Protein AF-A0A815IU09-F1 (afdb_monomer_lite)

Sequence (296 aa):
MTKQNHEISIDYPYTKSNFSIKLIFDILTPRPHFIIIHHEKYRKLNATENEIQQIIELISEFLLSKPQYDNNAILSFHCGKWYQQNHKHFHAHLCVPKKPYCQEAKIMITSKTTNNHWLSSIDYLNQLHKDFILSKIKYNHYQNKCISMAYLCFNDPISYYVPLYEFNTSKFTLVFLASSPRIGIIAKKTNIDLKILYYFMNNFYLLVRKKLSLINSLYENFGVHLCLYVRGRKKNQTHLCERYDRILINDSNQIKLVRIVGYIQMDEQLYLRWLPTIFHQIWLNEFQKSQHLVQT

pLDDT: mean 76.73, std 15.09, range [26.64, 95.62]

Foldseek 3Di:
DDPDPQWDWDFDPQDFDQWTWIQIDDPPDLFGKIKIDGNDPDDDLDDDLVRVLRVLLSVLVVQVVPVQFFQFWKKKWKGFDDPDDDPRDTMIIITGADPVSLVVVLVVLVVVVPDPPSVVVNVVSVVCVVCVVVSVVVVVVVLVVLLVLLVVLLPDPDALADDQVVLDDPFWGWFAFLADLWIFIDGPDQDDAPSVLVVSVVVVVVVVLVSVCVPDVVSVRWMKMWMFRWGHDDNSDIHFDWDWTWTQDDPPRDIDTDTTGTIIGTDSSNSSSHPPSSSSVSSSVNNVPDDPSVSD

Structure (mmCIF, N/CA/C/O backbone):
data_AF-A0A815IU09-F1
#
_entry.id   AF-A0A815IU09-F1
#
loop_
_atom_site.group_PDB
_atom_site.id
_atom_site.type_symbol
_atom_site.label_atom_id
_atom_site.label_alt_id
_atom_site.label_comp_id
_atom_site.label_asym_id
_atom_site.label_entity_id
_atom_site.label_seq_id
_atom_site.pdbx_PDB_ins_code
_atom_site.Cartn_x
_atom_site.Cartn_y
_atom_site.Cartn_z
_atom_site.occupancy
_atom_site.B_iso_or_equiv
_atom_site.auth_seq_id
_atom_site.auth_comp_id
_atom_site.auth_asym_id
_atom_site.auth_atom_id
_atom_site.pdbx_PDB_model_num
ATOM 1 N N . MET A 1 1 ? 17.377 28.250 12.972 1.00 31.42 1 MET A N 1
ATOM 2 C CA . MET A 1 1 ? 15.905 28.105 12.981 1.00 31.42 1 MET A CA 1
ATOM 3 C C . MET A 1 1 ? 15.557 26.724 13.506 1.00 31.42 1 MET A C 1
ATOM 5 O O . MET A 1 1 ? 15.825 25.729 12.846 1.00 31.42 1 MET A O 1
ATOM 9 N N . THR A 1 2 ? 15.073 26.661 14.740 1.00 26.64 2 THR A N 1
ATOM 10 C CA . THR A 1 2 ? 14.641 25.437 15.419 1.00 26.64 2 THR A CA 1
ATOM 11 C C . THR A 1 2 ? 13.377 24.899 14.746 1.00 26.64 2 THR A C 1
ATOM 13 O O . THR A 1 2 ? 12.429 25.648 14.524 1.00 26.64 2 THR A O 1
ATOM 16 N N . LYS A 1 3 ? 13.363 23.609 14.381 1.00 31.84 3 LYS A N 1
ATOM 17 C CA . LYS A 1 3 ? 12.157 22.914 13.908 1.00 31.84 3 LYS A CA 1
ATOM 18 C C . LYS A 1 3 ? 11.115 22.974 15.028 1.00 31.84 3 LYS A C 1
ATOM 20 O O . LYS A 1 3 ? 11.207 22.213 15.985 1.00 31.84 3 LYS A O 1
ATOM 25 N N . GLN A 1 4 ? 10.166 23.902 14.948 1.00 37.22 4 GLN A N 1
ATOM 26 C CA . GLN A 1 4 ? 8.964 23.830 15.769 1.00 37.22 4 GLN A CA 1
ATOM 27 C C . GLN A 1 4 ? 8.236 22.542 15.379 1.00 37.22 4 GLN A C 1
ATOM 29 O O . GLN A 1 4 ? 7.952 22.321 14.204 1.00 37.22 4 GLN A O 1
ATOM 34 N N . ASN A 1 5 ? 7.988 21.669 16.352 1.00 38.72 5 ASN A N 1
ATOM 35 C CA . ASN A 1 5 ? 7.223 20.447 16.148 1.00 38.72 5 ASN A CA 1
ATOM 36 C C . ASN A 1 5 ? 5.800 20.834 15.721 1.00 38.72 5 ASN A C 1
ATOM 38 O O . ASN A 1 5 ? 5.001 21.283 16.535 1.00 38.72 5 ASN A O 1
ATOM 42 N N . HIS A 1 6 ? 5.505 20.711 14.430 1.00 51.28 6 HIS A N 1
ATOM 43 C CA . HIS A 1 6 ? 4.189 20.969 13.833 1.00 51.28 6 HIS A CA 1
ATOM 44 C C . HIS A 1 6 ? 3.256 19.749 13.912 1.00 51.28 6 HIS A C 1
ATOM 46 O O . HIS A 1 6 ? 2.245 19.691 13.219 1.00 51.28 6 HIS A O 1
ATOM 52 N N . GLU A 1 7 ? 3.613 18.764 14.735 1.00 53.75 7 GLU A N 1
ATOM 53 C CA . GLU A 1 7 ? 2.863 17.530 14.919 1.00 53.75 7 GLU A CA 1
ATOM 54 C C . GLU A 1 7 ? 2.004 17.641 16.183 1.00 53.75 7 GLU A C 1
ATOM 56 O O . GLU A 1 7 ? 2.524 17.699 17.300 1.00 53.75 7 GLU A O 1
ATOM 61 N N . ILE A 1 8 ? 0.681 17.675 16.013 1.00 60.28 8 ILE A N 1
ATOM 62 C CA . ILE A 1 8 ? -0.259 17.557 17.131 1.00 60.28 8 ILE A CA 1
ATOM 63 C C . ILE A 1 8 ? -0.671 16.090 17.227 1.00 60.28 8 ILE A C 1
ATOM 65 O O . ILE A 1 8 ? -1.358 15.572 16.347 1.00 60.28 8 ILE A O 1
ATOM 69 N N . SER A 1 9 ? -0.271 15.426 18.312 1.00 65.50 9 SER A N 1
ATOM 70 C CA . SER A 1 9 ? -0.707 14.066 18.632 1.00 65.50 9 SER A CA 1
ATOM 71 C C . SER A 1 9 ? -1.783 14.108 19.713 1.00 65.50 9 SER A C 1
ATOM 73 O O . SER A 1 9 ? -1.565 14.638 20.804 1.00 65.50 9 SER A O 1
ATOM 75 N N . ILE A 1 10 ? -2.960 13.567 19.413 1.00 67.19 10 ILE A N 1
ATOM 76 C CA . ILE A 1 10 ? -4.067 13.444 20.358 1.00 67.19 10 ILE A CA 1
ATOM 77 C C . ILE A 1 10 ? -4.368 11.960 20.550 1.00 67.19 10 ILE A C 1
ATOM 79 O O . ILE A 1 10 ? -4.722 11.265 19.596 1.00 67.19 10 ILE A O 1
ATOM 83 N N . ASP A 1 11 ? -4.261 11.487 21.793 1.00 71.81 11 ASP A N 1
ATOM 84 C CA . ASP A 1 11 ? -4.733 10.151 22.154 1.00 71.81 11 ASP A CA 1
ATOM 85 C C . ASP A 1 11 ? -6.231 10.050 21.856 1.00 71.81 11 ASP A C 1
ATOM 87 O O . ASP A 1 11 ? -7.031 10.893 22.279 1.00 71.81 11 ASP A O 1
ATOM 91 N N . TYR A 1 12 ? -6.590 9.037 21.077 1.00 69.56 12 TYR A N 1
ATOM 92 C CA . TYR A 1 12 ? -7.955 8.766 20.666 1.00 69.56 12 TYR A CA 1
ATOM 93 C C . TYR A 1 12 ? -8.523 7.672 21.593 1.00 69.56 12 TYR A C 1
ATOM 95 O O . TYR A 1 12 ? -7.773 6.772 21.979 1.00 69.56 12 TYR A O 1
ATOM 103 N N . PRO A 1 13 ? -9.812 7.703 21.987 1.00 72.06 13 PRO A N 1
ATOM 104 C CA . PRO A 1 13 ? -10.368 6.809 23.016 1.00 72.06 13 PRO A CA 1
ATOM 105 C C . PRO A 1 13 ? -10.618 5.371 22.514 1.00 72.06 13 PRO A C 1
ATOM 107 O O . PRO A 1 13 ? -11.599 4.734 22.884 1.00 72.06 13 PRO A O 1
ATOM 110 N N . TYR A 1 14 ? -9.744 4.865 21.644 1.00 66.94 14 TYR A N 1
ATOM 111 C CA . TYR A 1 14 ? -9.743 3.500 21.138 1.00 66.94 14 TYR A CA 1
ATOM 112 C C . TYR A 1 14 ? -8.412 2.852 21.493 1.00 66.94 14 TYR A C 1
ATOM 114 O O . TYR A 1 14 ? -7.359 3.192 20.943 1.00 66.94 14 TYR A O 1
ATOM 122 N N . THR A 1 15 ? -8.478 1.907 22.423 1.00 72.69 15 THR A N 1
ATOM 123 C CA . THR A 1 15 ? -7.341 1.115 22.875 1.00 72.69 15 THR A CA 1
ATOM 124 C C . THR A 1 15 ? -7.707 -0.361 22.839 1.00 72.69 15 THR A C 1
ATOM 126 O O . THR A 1 15 ? -8.858 -0.749 23.043 1.00 72.69 15 THR A O 1
ATOM 129 N N . LYS A 1 16 ? -6.722 -1.207 22.555 1.00 72.81 16 LYS A N 1
ATOM 130 C CA . LYS A 1 16 ? -6.874 -2.658 22.574 1.00 72.81 16 LYS A CA 1
ATOM 131 C C . LYS A 1 16 ? -5.594 -3.263 23.106 1.00 72.81 16 LYS A C 1
ATOM 133 O O . LYS A 1 16 ? -4.596 -3.230 22.397 1.00 72.81 16 LYS A O 1
ATOM 138 N N . SER A 1 17 ? -5.629 -3.795 24.328 1.00 79.06 17 SER A N 1
ATOM 139 C CA . SER A 1 17 ? -4.492 -4.429 25.013 1.00 79.06 17 SER A CA 1
ATOM 140 C C . SER A 1 17 ? -3.189 -3.622 24.882 1.00 79.06 17 SER A C 1
ATOM 142 O O . SER A 1 17 ? -2.937 -2.722 25.683 1.00 79.06 17 SER A O 1
ATOM 144 N N . ASN A 1 18 ? -2.402 -3.899 23.840 1.00 75.38 18 ASN A N 1
ATOM 145 C CA . ASN A 1 18 ? -1.094 -3.309 23.594 1.00 75.38 18 ASN A CA 1
ATOM 146 C C . ASN A 1 18 ? -1.098 -2.138 22.604 1.00 75.38 18 ASN A C 1
ATOM 148 O O . ASN A 1 18 ? -0.033 -1.596 22.336 1.00 75.38 18 ASN A O 1
ATOM 152 N N . PHE A 1 19 ? -2.236 -1.755 22.030 1.00 79.25 19 PHE A N 1
ATOM 153 C CA . PHE A 1 19 ? -2.307 -0.725 20.997 1.00 79.25 19 PHE A CA 1
ATOM 154 C C . PHE A 1 19 ? -3.261 0.407 21.354 1.00 79.25 19 PHE A C 1
ATOM 156 O O . PHE A 1 19 ? -4.331 0.191 21.925 1.00 79.25 19 PHE A O 1
ATOM 163 N N . SER A 1 20 ? -2.892 1.609 20.921 1.00 80.38 20 SER A N 1
ATOM 164 C CA . SER A 1 20 ? -3.739 2.800 20.948 1.00 80.38 20 SER A CA 1
ATOM 165 C C . SER A 1 20 ? -3.803 3.436 19.566 1.00 80.38 20 SER A C 1
ATOM 167 O O . SER A 1 20 ? -2.828 3.418 18.807 1.00 80.38 20 SER A O 1
ATOM 169 N N . ILE A 1 21 ? -4.963 4.009 19.245 1.00 79.88 21 ILE A N 1
ATOM 170 C CA . ILE A 1 21 ? -5.100 4.917 18.110 1.00 79.88 21 ILE A CA 1
ATOM 171 C C . ILE A 1 21 ? -4.716 6.316 18.584 1.00 79.88 21 ILE A C 1
ATOM 173 O O . ILE A 1 21 ? -5.251 6.827 19.568 1.00 79.88 21 ILE A O 1
ATOM 177 N N . LYS A 1 22 ? -3.812 6.957 17.853 1.00 80.75 22 LYS A N 1
ATOM 178 C CA . LYS A 1 22 ? -3.510 8.374 18.000 1.00 80.75 22 LYS A CA 1
ATOM 179 C C . LYS A 1 22 ? -3.918 9.106 16.742 1.00 80.75 22 LYS A C 1
ATOM 181 O O . LYS A 1 22 ? -3.595 8.697 15.626 1.00 80.75 22 LYS A O 1
ATOM 186 N N . LEU A 1 23 ? -4.615 10.212 16.930 1.00 71.38 23 LEU A N 1
ATOM 187 C CA . LEU A 1 23 ? -4.789 11.193 15.879 1.00 71.38 23 LEU A CA 1
ATOM 188 C C . LEU A 1 23 ? -3.467 11.950 15.757 1.00 71.38 23 LEU A C 1
ATOM 190 O O . LEU A 1 23 ? -3.071 12.623 16.708 1.00 71.38 23 LEU A O 1
ATOM 194 N N . ILE A 1 24 ? -2.785 11.816 14.620 1.00 67.19 24 ILE A N 1
ATOM 195 C CA . ILE A 1 24 ? -1.577 12.591 14.340 1.00 67.19 24 ILE A CA 1
ATOM 196 C C . ILE A 1 24 ? -1.889 13.589 13.247 1.00 67.19 24 ILE A C 1
ATOM 198 O O . ILE A 1 24 ? -2.127 13.253 12.089 1.00 67.19 24 ILE A O 1
ATOM 202 N N . PHE A 1 25 ? -1.882 14.850 13.636 1.00 59.75 25 PHE A N 1
ATOM 203 C CA . PHE A 1 25 ? -2.000 15.949 12.713 1.00 59.75 25 PHE A CA 1
ATOM 204 C C . PHE A 1 25 ? -0.600 16.451 12.377 1.00 59.75 25 PHE A C 1
ATOM 206 O O . PHE A 1 25 ? -0.019 17.233 13.127 1.00 59.75 25 PHE A O 1
ATOM 213 N N . ASP A 1 26 ? -0.062 15.973 11.256 1.00 51.09 26 ASP A N 1
ATOM 214 C CA . ASP A 1 26 ? 1.153 16.514 10.653 1.00 51.09 26 ASP A CA 1
ATOM 215 C C . ASP A 1 26 ? 0.771 17.414 9.466 1.00 51.09 26 ASP A C 1
ATOM 217 O O . ASP A 1 26 ? 0.302 16.944 8.424 1.00 51.09 26 ASP A O 1
ATOM 221 N N . ILE A 1 27 ? 1.012 18.719 9.642 1.00 45.06 27 ILE A N 1
ATOM 222 C CA . ILE A 1 27 ? 0.785 19.813 8.677 1.00 45.06 27 ILE A CA 1
ATOM 223 C C . ILE A 1 27 ? 1.514 19.568 7.338 1.00 45.06 27 ILE A C 1
ATOM 225 O O . ILE A 1 27 ? 1.156 20.106 6.280 1.00 45.06 27 ILE A O 1
ATOM 229 N N . LEU A 1 28 ? 2.561 18.745 7.349 1.00 41.75 28 LEU A N 1
ATOM 230 C CA . LEU A 1 28 ? 3.374 18.441 6.184 1.00 41.75 28 LEU A CA 1
ATOM 231 C C . LEU A 1 28 ? 2.918 17.178 5.458 1.00 41.75 28 LEU A C 1
ATOM 233 O O . LEU A 1 28 ? 3.086 17.128 4.233 1.00 41.75 28 LEU A O 1
ATOM 237 N N . THR A 1 29 ? 2.285 16.223 6.149 1.00 50.06 29 THR A N 1
ATOM 238 C CA . THR A 1 29 ? 1.802 14.995 5.507 1.00 50.06 29 THR A CA 1
ATOM 239 C C . THR A 1 29 ? 0.605 15.270 4.596 1.00 50.06 29 THR A C 1
ATOM 241 O O . THR A 1 29 ? -0.411 15.815 5.022 1.00 50.06 29 THR A O 1
ATOM 244 N N . PRO A 1 30 ? 0.676 14.880 3.311 1.00 50.53 30 PRO A N 1
ATOM 245 C CA . PRO A 1 30 ? -0.397 15.141 2.354 1.00 50.53 30 PRO A CA 1
ATOM 246 C C . PRO A 1 30 ? -1.650 14.295 2.611 1.00 50.53 30 PRO A C 1
ATOM 248 O O . PRO A 1 30 ? -2.674 14.525 1.968 1.00 50.53 30 PRO A O 1
ATOM 251 N N . ARG A 1 31 ? -1.579 13.309 3.516 1.00 66.12 31 ARG A N 1
ATOM 252 C CA . ARG A 1 31 ? -2.631 12.322 3.722 1.00 66.12 31 ARG A CA 1
ATOM 253 C C . ARG A 1 31 ? -3.109 12.296 5.174 1.00 66.12 31 ARG A C 1
ATOM 255 O O . ARG A 1 31 ? -2.330 11.924 6.044 1.00 66.12 31 ARG A O 1
ATOM 262 N N . PRO A 1 32 ? -4.383 12.613 5.429 1.00 74.44 32 PRO A N 1
ATOM 263 C CA . PRO A 1 32 ? -5.030 12.423 6.722 1.00 74.44 32 PRO A CA 1
ATOM 264 C C . PRO A 1 32 ? -4.946 10.974 7.197 1.00 74.44 32 PRO A C 1
ATOM 266 O O . PRO A 1 32 ? -5.371 10.053 6.491 1.00 74.44 32 PRO A O 1
ATOM 269 N N . HIS A 1 33 ? -4.367 10.760 8.375 1.00 80.06 33 HIS A N 1
ATOM 270 C CA . HIS A 1 33 ? -4.174 9.423 8.915 1.00 80.06 33 HIS A CA 1
ATOM 271 C C . HIS A 1 33 ? -4.178 9.410 10.443 1.00 80.06 33 HIS A C 1
ATOM 273 O O . HIS A 1 33 ? -3.775 10.364 11.100 1.00 80.06 33 HIS A O 1
ATOM 279 N N . PHE A 1 34 ? -4.624 8.290 11.000 1.00 84.75 34 PHE A N 1
ATOM 280 C CA . PHE A 1 34 ? -4.398 7.941 12.397 1.00 84.75 34 PHE A CA 1
ATOM 281 C C . PHE A 1 34 ? -3.157 7.056 12.490 1.00 84.75 34 PHE A C 1
ATOM 283 O O . PHE A 1 34 ? -2.958 6.206 11.620 1.00 84.75 34 PHE A O 1
ATOM 290 N N . ILE A 1 35 ? -2.356 7.206 13.544 1.00 84.06 35 ILE A N 1
ATOM 291 C CA . ILE A 1 35 ? -1.241 6.299 13.830 1.00 84.06 35 ILE A CA 1
ATOM 292 C C . ILE A 1 35 ? -1.657 5.327 14.928 1.00 84.06 35 ILE A C 1
ATOM 294 O O . ILE A 1 35 ? -2.176 5.712 15.970 1.00 84.06 35 ILE A O 1
ATOM 298 N N . ILE A 1 36 ? -1.408 4.051 14.681 1.00 85.00 36 ILE A N 1
ATOM 299 C CA . ILE A 1 36 ? -1.640 2.944 15.596 1.00 85.00 36 ILE A CA 1
ATOM 300 C C . ILE A 1 36 ? -0.292 2.600 16.215 1.00 85.00 36 ILE A C 1
ATOM 302 O O . ILE A 1 36 ? 0.631 2.167 15.515 1.00 85.00 36 ILE A O 1
ATOM 306 N N . ILE A 1 37 ? -0.171 2.834 17.519 1.00 77.88 37 ILE A N 1
ATOM 307 C CA . ILE A 1 37 ? 1.097 2.733 18.241 1.00 77.88 37 ILE A CA 1
ATOM 308 C C . ILE A 1 37 ? 1.003 1.619 19.275 1.00 77.88 37 ILE A C 1
ATOM 310 O O . ILE A 1 37 ? 0.017 1.513 20.005 1.00 77.88 37 ILE A O 1
ATOM 314 N N . HIS A 1 38 ? 2.053 0.805 19.338 1.00 78.62 38 HIS A N 1
ATOM 315 C CA . HIS A 1 38 ? 2.230 -0.193 20.382 1.00 78.62 38 HIS A CA 1
ATOM 316 C C . HIS A 1 38 ? 2.647 0.481 21.705 1.00 78.62 38 HIS A C 1
ATOM 318 O O . HIS A 1 38 ? 3.507 1.361 21.712 1.00 78.62 38 HIS A O 1
ATOM 324 N N . HIS A 1 39 ? 2.060 0.078 22.832 1.00 75.56 39 HIS A N 1
ATOM 325 C CA . HIS A 1 39 ? 2.310 0.653 24.158 1.00 75.56 39 HIS A CA 1
ATOM 326 C C . HIS A 1 39 ? 3.750 0.420 24.627 1.00 75.56 39 HIS A C 1
ATOM 328 O O . HIS A 1 39 ? 4.347 1.284 25.271 1.00 75.56 39 HIS A O 1
ATOM 334 N N . GLU A 1 40 ? 4.343 -0.717 24.259 1.00 70.94 40 GLU A N 1
ATOM 335 C CA . GLU A 1 40 ? 5.766 -0.952 24.492 1.00 70.94 40 GLU A CA 1
ATOM 336 C C . GLU A 1 40 ? 6.605 -0.221 23.443 1.00 70.94 40 GLU A C 1
ATOM 338 O O . GLU A 1 40 ? 6.483 -0.456 22.241 1.00 70.94 40 GLU A O 1
ATOM 343 N N . LYS A 1 41 ? 7.507 0.641 23.917 1.00 58.34 41 LYS A N 1
ATOM 344 C CA . LYS A 1 41 ? 8.339 1.527 23.093 1.00 58.34 41 LYS A CA 1
ATOM 345 C C . LYS A 1 41 ? 9.487 0.819 22.350 1.00 58.34 41 LYS A C 1
ATOM 347 O O . LYS A 1 41 ? 10.325 1.505 21.779 1.00 58.34 41 LYS A O 1
ATOM 352 N N . TYR A 1 42 ? 9.598 -0.516 22.354 1.00 55.38 42 TYR A N 1
ATOM 353 C CA . TYR A 1 42 ? 10.837 -1.200 21.945 1.00 55.38 42 TYR A CA 1
ATOM 354 C C . TYR A 1 42 ? 10.737 -2.132 20.711 1.00 55.38 42 TYR A C 1
ATOM 356 O O . TYR A 1 42 ? 9.997 -3.105 20.660 1.00 55.38 42 TYR A O 1
ATOM 364 N N . ARG A 1 43 ? 11.630 -1.837 19.748 1.00 56.97 43 ARG A N 1
ATOM 365 C CA . ARG A 1 43 ? 12.466 -2.728 18.901 1.00 56.97 43 ARG A CA 1
ATOM 366 C C . ARG A 1 43 ? 11.903 -3.728 17.876 1.00 56.97 43 ARG A C 1
ATOM 368 O O . ARG A 1 43 ? 12.731 -4.317 17.182 1.00 56.97 43 ARG A O 1
ATOM 375 N N . LYS A 1 44 ? 10.601 -3.923 17.675 1.00 63.03 44 LYS A N 1
ATOM 376 C CA . LYS A 1 44 ? 10.164 -4.801 16.566 1.00 63.03 44 LYS A CA 1
ATOM 377 C C . LYS A 1 44 ? 10.076 -4.048 15.231 1.00 63.03 44 LYS A C 1
ATOM 379 O O . LYS A 1 44 ? 9.508 -2.961 15.174 1.00 63.03 44 LYS A O 1
ATOM 384 N N . LEU A 1 45 ? 10.638 -4.635 14.166 1.00 64.50 45 LEU A N 1
ATOM 385 C CA . LEU A 1 45 ? 10.477 -4.170 12.774 1.00 64.50 45 LEU A CA 1
ATOM 386 C C . LEU A 1 45 ? 9.195 -4.707 12.119 1.00 64.50 45 LEU A C 1
ATOM 388 O O . LEU A 1 45 ? 8.729 -4.124 11.146 1.00 64.50 45 LEU A O 1
ATOM 392 N N . ASN A 1 46 ? 8.655 -5.809 12.648 1.00 69.12 46 ASN A N 1
ATOM 393 C CA . ASN A 1 46 ? 7.479 -6.516 12.146 1.00 69.12 46 ASN A CA 1
ATOM 394 C C . ASN A 1 46 ? 6.567 -6.895 13.319 1.00 69.12 46 ASN A C 1
ATOM 396 O O . ASN A 1 46 ? 7.060 -7.121 14.425 1.00 69.12 46 ASN A O 1
ATOM 400 N N . ALA A 1 47 ? 5.268 -7.029 13.062 1.00 76.50 47 ALA A N 1
ATOM 401 C CA . ALA A 1 47 ? 4.310 -7.521 14.046 1.00 76.50 47 ALA A CA 1
ATOM 402 C C . ALA A 1 47 ? 4.147 -9.048 13.997 1.00 76.50 47 ALA A C 1
ATOM 404 O O . ALA A 1 47 ? 4.291 -9.691 12.956 1.00 76.50 47 ALA A O 1
ATOM 405 N N . THR A 1 48 ? 3.833 -9.619 15.154 1.00 81.56 48 THR A N 1
ATOM 406 C CA . THR A 1 48 ? 3.383 -11.000 15.361 1.00 81.56 48 THR A CA 1
ATOM 407 C C . THR A 1 48 ? 1.936 -11.186 14.901 1.00 81.56 48 THR A C 1
ATOM 409 O O . THR A 1 48 ? 1.203 -10.218 14.703 1.00 81.56 48 THR A O 1
ATOM 412 N N . GLU A 1 49 ? 1.482 -12.437 14.789 1.00 82.75 49 GLU A N 1
ATOM 413 C CA . GLU A 1 49 ? 0.092 -12.736 14.408 1.00 82.75 49 GLU A CA 1
ATOM 414 C C . GLU A 1 49 ? -0.938 -12.107 15.336 1.00 82.75 49 GLU A C 1
ATOM 416 O O . GLU A 1 49 ? -1.937 -11.539 14.891 1.00 82.75 49 GLU A O 1
ATOM 421 N N . ASN A 1 50 ? -0.673 -12.205 16.635 1.00 84.56 50 ASN A N 1
ATOM 422 C CA . ASN A 1 50 ? -1.544 -11.673 17.665 1.00 84.56 50 ASN A CA 1
ATOM 423 C C . ASN A 1 50 ? -1.591 -10.139 17.611 1.00 84.56 50 ASN A C 1
ATOM 425 O O . ASN A 1 50 ? -2.660 -9.549 17.727 1.00 84.56 50 ASN A O 1
ATOM 429 N N . GLU A 1 51 ? -0.451 -9.486 17.371 1.00 85.56 51 GLU A N 1
ATOM 430 C CA . GLU A 1 51 ? -0.391 -8.030 17.203 1.00 85.56 51 GLU A CA 1
ATOM 431 C C . GLU A 1 51 ? -1.182 -7.577 15.963 1.00 85.56 51 GLU A C 1
ATOM 433 O O . GLU A 1 51 ? -1.958 -6.626 16.040 1.00 85.56 51 GLU A O 1
ATOM 438 N N . ILE A 1 52 ? -1.066 -8.294 14.840 1.00 85.69 52 ILE A N 1
ATOM 439 C CA . ILE A 1 52 ? -1.863 -8.015 13.636 1.00 85.69 52 ILE A CA 1
ATOM 440 C C . ILE A 1 52 ? -3.357 -8.222 13.891 1.00 85.69 52 ILE A C 1
ATOM 442 O O . ILE A 1 52 ? -4.159 -7.386 13.477 1.00 85.69 52 ILE A O 1
ATOM 446 N N . GLN A 1 53 ? -3.741 -9.285 14.604 1.00 86.44 53 GLN A N 1
ATOM 447 C CA . GLN A 1 53 ? -5.134 -9.505 14.997 1.00 86.44 53 GLN A CA 1
ATOM 448 C C . GLN A 1 53 ? -5.666 -8.342 15.840 1.00 86.44 53 GLN A C 1
ATOM 450 O O . GLN A 1 53 ? -6.734 -7.818 15.544 1.00 86.44 53 GLN A O 1
ATOM 455 N N . GLN A 1 54 ? -4.918 -7.894 16.849 1.00 87.62 54 GLN A N 1
ATOM 456 C CA . GLN A 1 54 ? -5.337 -6.779 17.702 1.00 87.62 54 GLN A CA 1
ATOM 457 C C . GLN A 1 54 ? -5.514 -5.482 16.907 1.00 87.62 54 GLN A C 1
ATOM 459 O O . GLN A 1 54 ? -6.487 -4.763 17.127 1.00 87.62 54 GLN A O 1
ATOM 464 N N . ILE A 1 55 ? -4.626 -5.204 15.947 1.00 88.50 55 ILE A N 1
ATOM 465 C CA . ILE A 1 55 ? -4.762 -4.047 15.051 1.00 88.50 55 ILE A CA 1
ATOM 466 C C . ILE A 1 55 ? -6.015 -4.177 14.181 1.00 88.50 55 ILE A C 1
ATOM 468 O O . ILE A 1 55 ? -6.761 -3.211 14.040 1.00 88.50 55 ILE A O 1
ATOM 472 N N . ILE A 1 56 ? -6.277 -5.362 13.623 1.00 87.56 56 ILE A N 1
ATOM 473 C CA . ILE A 1 56 ? -7.492 -5.634 12.844 1.00 87.56 56 ILE A CA 1
ATOM 474 C C . ILE A 1 56 ? -8.744 -5.361 13.678 1.00 87.56 56 ILE A C 1
ATOM 476 O O . ILE A 1 56 ? -9.648 -4.671 13.212 1.00 87.56 56 ILE A O 1
ATOM 480 N N . GLU A 1 57 ? -8.799 -5.868 14.907 1.00 86.88 57 GLU A N 1
ATOM 481 C CA . GLU A 1 57 ? -9.945 -5.671 15.796 1.00 86.88 57 GLU A CA 1
ATOM 482 C C . GLU A 1 57 ? -10.151 -4.200 16.138 1.00 86.88 57 GLU A C 1
ATOM 484 O O . GLU A 1 57 ? -11.261 -3.688 15.999 1.00 86.88 57 GLU A O 1
ATOM 489 N N . LEU A 1 58 ? -9.070 -3.513 16.507 1.00 88.06 58 LEU A N 1
ATOM 490 C CA . LEU A 1 58 ? -9.068 -2.094 16.838 1.00 88.06 58 LEU A CA 1
ATOM 491 C C . LEU A 1 58 ? -9.580 -1.241 15.667 1.00 88.06 58 LEU A C 1
ATOM 493 O O . LEU A 1 58 ? -10.453 -0.393 15.846 1.00 88.06 58 LEU A O 1
ATOM 497 N N . ILE A 1 59 ? -9.089 -1.500 14.452 1.00 88.94 59 ILE A N 1
ATOM 498 C CA . ILE A 1 59 ? -9.536 -0.789 13.249 1.00 88.94 59 ILE A CA 1
ATOM 499 C C . ILE A 1 59 ? -10.971 -1.139 12.880 1.00 88.94 59 ILE A C 1
ATOM 501 O O . ILE A 1 59 ? -11.726 -0.264 12.462 1.00 88.94 59 ILE A O 1
ATOM 505 N N . SER A 1 60 ? -11.373 -2.392 13.061 1.00 87.00 60 SER A N 1
ATOM 506 C CA . SER A 1 60 ? -12.751 -2.802 12.831 1.00 87.00 60 SER A CA 1
ATOM 507 C C . SER A 1 60 ? -13.724 -2.053 13.739 1.00 87.00 60 SER A C 1
ATOM 509 O O . SER A 1 60 ? -14.759 -1.589 13.267 1.00 87.00 60 SER A O 1
ATOM 511 N N . GLU A 1 61 ? -13.418 -1.956 15.033 1.00 87.69 61 GLU A N 1
ATOM 512 C CA . GLU A 1 61 ? -14.246 -1.237 16.004 1.00 87.69 61 GLU A CA 1
ATOM 513 C C . GLU A 1 61 ? -14.307 0.260 15.687 1.00 87.69 61 GLU A C 1
ATOM 515 O O . GLU A 1 61 ? -15.386 0.851 15.731 1.00 87.69 61 GLU A O 1
ATOM 520 N N . PHE A 1 62 ? -13.174 0.850 15.296 1.00 87.94 62 PHE A N 1
ATOM 521 C CA . PHE A 1 62 ? -13.096 2.251 14.892 1.00 87.94 62 PHE A CA 1
ATOM 522 C C . PHE A 1 62 ? -13.921 2.554 13.629 1.00 87.94 62 PHE A C 1
ATOM 524 O O . PHE A 1 62 ? -14.697 3.504 13.608 1.00 87.94 62 PHE A O 1
ATOM 531 N N . LEU A 1 63 ? -13.795 1.752 12.567 1.00 89.00 63 LEU A N 1
ATOM 532 C CA . LEU A 1 63 ? -14.524 2.000 11.315 1.00 89.00 63 LEU A CA 1
ATOM 533 C C . LEU A 1 63 ? -16.036 1.801 11.475 1.00 89.00 63 LEU A C 1
ATOM 535 O O . LEU A 1 63 ? -16.816 2.543 10.884 1.00 89.00 63 LEU A O 1
ATOM 539 N N . LEU A 1 64 ? -16.459 0.854 12.319 1.00 87.56 64 LEU A N 1
ATOM 540 C CA . LEU A 1 64 ? -17.878 0.647 12.623 1.00 87.56 64 LEU A CA 1
ATOM 541 C C . LEU A 1 64 ? -18.491 1.796 13.424 1.00 87.56 64 LEU A C 1
ATOM 543 O O . LEU A 1 64 ? -19.658 2.120 13.217 1.00 87.56 64 LEU A O 1
ATOM 547 N N . SER A 1 65 ? -17.730 2.418 14.326 1.00 86.75 65 SER A N 1
ATOM 548 C CA . SER A 1 65 ? -18.205 3.586 15.074 1.00 86.75 65 SER A CA 1
ATOM 549 C C . SER A 1 65 ? -18.101 4.893 14.288 1.00 86.75 65 SER A C 1
ATOM 551 O O . SER A 1 65 ? -18.708 5.895 14.676 1.00 86.75 65 SER A O 1
ATOM 553 N N . LYS A 1 66 ? -17.349 4.893 13.180 1.00 85.56 66 LYS A N 1
ATOM 554 C CA . LYS A 1 66 ? -17.134 6.049 12.303 1.00 85.56 66 LYS A CA 1
ATOM 555 C C . LYS A 1 66 ? -17.420 5.710 10.831 1.00 85.56 66 LYS A C 1
ATOM 557 O O . LYS A 1 66 ? -16.500 5.756 10.004 1.00 85.56 66 LYS A O 1
ATOM 562 N N . PRO A 1 67 ? -18.689 5.440 10.457 1.00 84.50 67 PRO A N 1
ATOM 563 C CA . PRO A 1 67 ? -19.059 5.058 9.091 1.00 84.50 67 PRO A CA 1
ATOM 564 C C . PRO A 1 67 ? -18.618 6.059 8.012 1.00 84.50 67 PRO A C 1
ATOM 566 O O . PRO A 1 67 ? -18.400 5.683 6.863 1.00 84.50 67 PRO A O 1
ATOM 569 N N . GLN A 1 68 ? -18.423 7.334 8.368 1.00 85.44 68 GLN A N 1
ATOM 570 C CA . GLN A 1 68 ? -17.917 8.364 7.458 1.00 85.44 68 GLN A CA 1
ATOM 571 C C . GLN A 1 68 ? -16.512 8.076 6.894 1.00 85.44 68 GLN A C 1
ATOM 573 O O . GLN A 1 68 ? -16.129 8.679 5.890 1.00 85.44 68 GLN A O 1
ATOM 578 N N . TYR A 1 69 ? -15.742 7.171 7.509 1.00 84.19 69 TYR A N 1
ATOM 579 C CA . TYR A 1 69 ? -14.424 6.748 7.024 1.00 84.19 69 TYR A CA 1
ATOM 580 C C . TYR A 1 69 ? -14.445 5.451 6.209 1.00 84.19 69 TYR A C 1
ATOM 582 O O . TYR A 1 69 ? -13.467 5.143 5.524 1.00 84.19 69 TYR A O 1
ATOM 590 N N . ASP A 1 70 ? -15.550 4.708 6.251 1.00 74.62 70 ASP A N 1
ATOM 591 C CA . ASP A 1 70 ? -15.596 3.291 5.892 1.00 74.62 70 ASP A CA 1
ATOM 592 C C . ASP A 1 70 ? -15.322 3.012 4.406 1.00 74.62 70 ASP A C 1
ATOM 594 O O . ASP A 1 70 ? -14.599 2.085 4.045 1.00 74.62 70 ASP A O 1
ATOM 598 N N . ASN A 1 71 ? -15.816 3.875 3.518 1.00 71.31 71 ASN A N 1
ATOM 599 C CA . ASN A 1 71 ? -15.741 3.638 2.073 1.00 71.31 71 ASN A CA 1
ATOM 600 C C . ASN A 1 71 ? -14.340 3.814 1.475 1.00 71.31 71 ASN A C 1
ATOM 602 O O . ASN A 1 71 ? -14.103 3.404 0.341 1.00 71.31 71 ASN A O 1
ATOM 606 N N . ASN A 1 72 ? -13.415 4.442 2.203 1.00 77.44 72 ASN A N 1
ATOM 607 C CA . ASN A 1 72 ? -12.141 4.876 1.637 1.00 77.44 72 ASN A CA 1
ATOM 608 C C . ASN A 1 72 ? -10.933 4.679 2.564 1.00 77.44 72 ASN A C 1
ATOM 610 O O . ASN A 1 72 ? -9.836 5.144 2.230 1.00 77.44 72 ASN A O 1
ATOM 614 N N . ALA A 1 73 ? -11.091 3.932 3.656 1.00 89.38 73 ALA A N 1
ATOM 615 C CA . ALA A 1 73 ? -10.011 3.645 4.586 1.00 89.38 73 ALA A CA 1
ATOM 616 C C . ALA A 1 73 ? -8.914 2.761 3.967 1.00 89.38 73 ALA A C 1
ATOM 618 O O . ALA A 1 73 ? -9.169 1.841 3.179 1.00 89.38 73 ALA A O 1
ATOM 619 N N . ILE A 1 74 ? -7.665 3.072 4.315 1.00 91.50 74 ILE A N 1
ATOM 620 C CA . ILE A 1 74 ? -6.482 2.313 3.911 1.00 91.50 74 ILE A CA 1
ATOM 621 C C . ILE A 1 74 ? -5.647 2.043 5.156 1.00 91.50 74 ILE A C 1
ATOM 623 O O . ILE A 1 74 ? -5.124 2.976 5.762 1.00 91.50 74 ILE A O 1
ATOM 627 N N . LEU A 1 75 ? -5.520 0.769 5.515 1.00 92.06 75 LEU A N 1
ATOM 628 C CA . LEU A 1 75 ? -4.651 0.318 6.594 1.00 92.06 75 LEU A CA 1
ATOM 629 C C . LEU A 1 75 ? -3.255 0.070 6.026 1.00 92.06 75 LEU A C 1
ATOM 631 O O . LEU A 1 75 ? -3.093 -0.732 5.114 1.00 92.06 75 LEU A O 1
ATOM 635 N N . SER A 1 76 ? -2.255 0.771 6.542 1.00 90.56 76 SER A N 1
ATOM 636 C CA . SER A 1 76 ? -0.865 0.676 6.107 1.00 90.56 76 SER A CA 1
ATOM 637 C C . SER A 1 76 ? 0.008 0.172 7.244 1.00 90.56 76 SER A C 1
ATOM 639 O O . SER A 1 76 ? -0.001 0.760 8.319 1.00 90.56 76 SER A O 1
ATOM 641 N N . PHE A 1 77 ? 0.793 -0.875 7.014 1.00 88.06 77 PHE A N 1
ATOM 642 C CA . PHE A 1 77 ? 1.808 -1.337 7.960 1.00 88.06 77 PHE A CA 1
ATOM 643 C C . PHE A 1 77 ? 3.188 -0.891 7.500 1.00 88.06 77 PHE A C 1
ATOM 645 O O . PHE A 1 77 ? 3.556 -1.116 6.346 1.00 88.06 77 PHE A O 1
ATOM 652 N N . HIS A 1 78 ? 3.951 -0.268 8.395 1.00 84.69 78 HIS A N 1
ATOM 653 C CA . HIS A 1 78 ? 5.314 0.149 8.095 1.00 84.69 78 HIS A CA 1
ATOM 654 C C . HIS A 1 78 ? 6.273 -0.986 8.449 1.00 84.69 78 HIS A C 1
ATOM 656 O O . HIS A 1 78 ? 6.317 -1.437 9.596 1.00 84.69 78 HIS A O 1
ATOM 662 N N . CYS A 1 79 ? 7.048 -1.430 7.462 1.00 80.50 79 CYS A N 1
ATOM 663 C CA . CYS A 1 79 ? 8.063 -2.470 7.609 1.00 80.50 79 CYS A CA 1
ATOM 664 C C . CYS A 1 79 ? 9.431 -1.899 7.222 1.00 80.50 79 CYS A C 1
ATOM 666 O O . CYS A 1 79 ? 9.561 -1.286 6.166 1.00 80.50 79 CYS A O 1
ATOM 668 N N . GLY A 1 80 ? 10.457 -2.116 8.049 1.00 75.44 80 GLY A N 1
ATOM 669 C CA . GLY A 1 80 ? 11.809 -1.589 7.801 1.00 75.44 80 GLY A CA 1
ATOM 670 C C . GLY A 1 80 ? 11.961 -0.103 8.143 1.00 75.44 80 GLY A C 1
ATOM 671 O O . GLY A 1 80 ? 11.155 0.451 8.889 1.00 75.44 80 GLY A O 1
ATOM 672 N N . LYS A 1 81 ? 13.022 0.549 7.644 1.00 69.31 81 LYS A N 1
ATOM 673 C CA . LYS A 1 81 ? 13.221 1.995 7.836 1.00 69.31 81 LYS A CA 1
ATOM 674 C C . LYS A 1 81 ? 12.757 2.741 6.588 1.00 69.31 81 LYS A C 1
ATOM 676 O O . LYS A 1 81 ? 13.321 2.588 5.514 1.00 69.31 81 LYS A O 1
ATOM 681 N N . TRP A 1 82 ? 11.737 3.571 6.744 1.00 63.53 82 TRP A N 1
ATOM 682 C CA . TRP A 1 82 ? 11.285 4.504 5.717 1.00 63.53 82 TRP A CA 1
ATOM 683 C C . TRP A 1 82 ? 11.805 5.909 6.046 1.00 63.53 82 TRP A C 1
ATOM 685 O O . TRP A 1 82 ? 11.904 6.224 7.227 1.00 63.53 82 TRP A O 1
ATOM 695 N N . TYR A 1 83 ? 12.177 6.705 5.033 1.00 50.69 83 TYR A N 1
ATOM 696 C CA . TYR A 1 83 ? 12.718 8.078 5.112 1.00 50.69 83 TYR A CA 1
ATOM 697 C C . TYR A 1 83 ? 12.700 8.742 6.509 1.00 50.69 83 TYR A C 1
ATOM 699 O O . TYR A 1 83 ? 11.656 9.126 7.022 1.00 50.69 83 TYR A O 1
ATOM 707 N N . GLN A 1 84 ? 13.908 8.979 7.036 1.00 45.06 84 GLN A N 1
ATOM 708 C CA . GLN A 1 84 ? 14.258 9.633 8.309 1.00 45.06 84 GLN A CA 1
ATOM 709 C C . GLN A 1 84 ? 14.208 8.780 9.593 1.00 45.06 84 GLN A C 1
ATOM 711 O O . GLN A 1 84 ? 13.353 7.944 9.850 1.00 45.06 84 GLN A O 1
ATOM 716 N N . GLN A 1 85 ? 15.223 9.022 10.424 1.00 48.59 85 GLN A N 1
ATOM 717 C CA . GLN A 1 85 ? 15.790 8.136 11.446 1.00 48.59 85 GLN A CA 1
ATOM 718 C C . GLN A 1 85 ? 14.962 7.986 12.741 1.00 48.59 85 GLN A C 1
ATOM 720 O O . GLN A 1 85 ? 15.426 7.325 13.677 1.00 48.59 85 GLN A O 1
ATOM 725 N N . ASN A 1 86 ? 13.758 8.566 12.810 1.00 49.72 86 ASN A N 1
ATOM 726 C CA . ASN A 1 86 ? 13.053 8.785 14.080 1.00 49.72 86 ASN A CA 1
ATOM 727 C C . ASN A 1 86 ? 11.981 7.732 14.405 1.00 49.72 86 ASN A C 1
ATOM 729 O O . ASN A 1 86 ? 11.709 7.501 15.580 1.00 49.72 86 ASN A O 1
ATOM 733 N N . HIS A 1 87 ? 11.438 7.020 13.414 1.00 53.53 87 HIS A N 1
ATOM 734 C CA . HIS A 1 87 ? 10.465 5.945 13.649 1.00 53.53 87 HIS A CA 1
ATOM 735 C C . HIS A 1 87 ? 11.145 4.580 13.535 1.00 53.53 87 HIS A C 1
ATOM 737 O O . HIS A 1 87 ? 11.048 3.883 12.530 1.00 53.53 87 HIS A O 1
ATOM 743 N N . LYS A 1 88 ? 11.875 4.196 14.587 1.00 58.56 88 LYS A N 1
ATOM 744 C CA . LYS A 1 88 ? 12.593 2.908 14.668 1.00 58.56 88 LYS A CA 1
ATOM 745 C C . LYS A 1 88 ? 11.694 1.727 15.073 1.00 58.56 88 LYS A C 1
ATOM 747 O O . LYS A 1 88 ? 12.209 0.658 15.398 1.00 58.56 88 LYS A O 1
ATOM 752 N N . HIS A 1 89 ? 10.378 1.922 15.094 1.00 68.69 89 HIS A N 1
ATOM 753 C CA . HIS A 1 89 ? 9.411 0.984 15.656 1.00 68.69 89 HIS A CA 1
ATOM 754 C C . HIS A 1 89 ? 8.330 0.645 14.638 1.00 68.69 89 HIS A C 1
ATOM 756 O O . HIS A 1 89 ? 7.886 1.516 13.884 1.00 68.69 89 HIS A O 1
ATOM 762 N N . PHE A 1 90 ? 7.893 -0.614 14.655 1.00 74.94 90 PHE A N 1
ATOM 763 C CA . PHE A 1 90 ? 6.679 -1.037 13.978 1.00 74.94 90 PHE A CA 1
ATOM 764 C C . PHE A 1 90 ? 5.515 -0.131 14.388 1.00 74.94 90 PHE A C 1
ATOM 766 O O . PHE A 1 90 ? 5.258 0.092 15.573 1.00 74.94 90 PHE A O 1
ATOM 773 N N . HIS A 1 91 ? 4.824 0.388 13.386 1.00 79.62 91 HIS A N 1
ATOM 774 C CA . HIS A 1 91 ? 3.606 1.156 13.555 1.00 79.62 91 HIS A CA 1
ATOM 775 C C . HIS A 1 91 ? 2.737 0.972 12.314 1.00 79.62 91 HIS A C 1
ATOM 777 O O . HIS A 1 91 ? 3.215 0.607 11.233 1.00 79.62 91 HIS A O 1
ATOM 783 N N . ALA A 1 92 ? 1.443 1.206 12.486 1.00 86.62 92 ALA A N 1
ATOM 784 C CA . ALA A 1 92 ? 0.480 1.140 11.404 1.00 86.62 92 ALA A CA 1
ATOM 785 C C . ALA A 1 92 ? -0.264 2.465 11.287 1.00 86.62 92 ALA A C 1
ATOM 787 O O . ALA A 1 92 ? -0.386 3.215 12.251 1.00 86.62 92 ALA A O 1
ATOM 788 N N . HIS A 1 93 ? -0.710 2.784 10.082 1.00 88.19 93 HIS A N 1
ATOM 789 C CA . HIS A 1 93 ? -1.460 3.991 9.781 1.00 88.19 93 HIS A CA 1
ATOM 790 C C . HIS A 1 93 ? -2.836 3.587 9.279 1.00 88.19 93 HIS A C 1
ATOM 792 O O . HIS A 1 93 ? -2.949 2.691 8.444 1.00 88.19 93 HIS A O 1
ATOM 798 N N . LEU A 1 94 ? -3.877 4.275 9.731 1.00 89.88 94 LEU A N 1
ATOM 799 C CA . LEU A 1 94 ? -5.184 4.229 9.093 1.00 89.88 94 LEU A CA 1
ATOM 800 C C . LEU A 1 94 ? -5.391 5.539 8.344 1.00 89.88 94 LEU A C 1
ATOM 802 O O . LEU A 1 94 ? -5.750 6.554 8.938 1.00 89.88 94 LEU A O 1
ATOM 806 N N . CYS A 1 95 ? -5.156 5.523 7.039 1.00 87.31 95 CYS A N 1
ATOM 807 C CA . CYS A 1 95 ? -5.427 6.675 6.198 1.00 87.31 95 CYS A CA 1
ATOM 808 C C . CYS A 1 95 ? -6.911 6.723 5.834 1.00 87.31 95 CYS A C 1
ATOM 810 O O . CYS A 1 95 ? -7.472 5.720 5.387 1.00 87.31 95 CYS A O 1
ATOM 812 N N . VAL A 1 96 ? -7.527 7.891 5.975 1.00 84.31 96 VAL A N 1
ATOM 813 C CA . VAL A 1 96 ? -8.981 8.068 5.855 1.00 84.31 96 VAL A CA 1
ATOM 814 C C . VAL A 1 96 ? -9.331 9.265 4.971 1.00 84.31 96 VAL A C 1
ATOM 816 O O . VAL A 1 96 ? -8.450 10.071 4.667 1.00 84.31 96 VAL A O 1
ATOM 819 N N . PRO A 1 97 ? -10.606 9.413 4.566 1.00 80.69 97 PRO A N 1
ATOM 820 C CA . PRO A 1 97 ? -11.037 10.588 3.833 1.00 80.69 97 PRO A CA 1
ATOM 821 C C . PRO A 1 97 ? -10.771 11.922 4.537 1.00 80.69 97 PRO A C 1
ATOM 823 O O . PRO A 1 97 ? -11.073 12.088 5.721 1.00 80.69 97 PRO A O 1
ATOM 826 N N . LYS A 1 98 ? -10.289 12.913 3.784 1.00 74.88 98 LYS A N 1
ATOM 827 C CA . LYS A 1 98 ? -9.866 14.218 4.302 1.00 74.88 98 LYS A CA 1
ATOM 828 C C . LYS A 1 98 ? -10.984 15.010 4.951 1.00 74.88 98 LYS A C 1
ATOM 830 O O . LYS A 1 98 ? -10.809 15.530 6.048 1.00 74.88 98 LYS A O 1
ATOM 835 N N . LYS A 1 99 ? -12.132 15.123 4.280 1.00 75.75 99 LYS A N 1
ATOM 836 C CA . LYS A 1 99 ? -13.249 15.952 4.756 1.00 75.75 99 LYS A CA 1
ATOM 837 C C . LYS A 1 99 ? -13.728 15.548 6.162 1.00 75.75 99 LYS A C 1
ATOM 839 O O . LYS A 1 99 ? -13.719 16.420 7.031 1.00 75.75 99 LYS A O 1
ATOM 844 N N . PRO A 1 100 ? -14.108 14.281 6.423 1.00 78.38 100 PRO A N 1
ATOM 845 C CA . PRO A 1 100 ? -14.518 13.878 7.766 1.00 78.38 100 PRO A CA 1
ATOM 846 C C . PRO A 1 100 ? -13.371 13.965 8.784 1.00 78.38 100 PRO A C 1
ATOM 848 O O . PRO A 1 100 ? -13.609 14.371 9.918 1.00 78.38 100 PRO A O 1
ATOM 851 N N . TYR A 1 101 ? -12.124 13.702 8.373 1.00 77.94 101 TYR A N 1
ATOM 852 C CA . TYR A 1 101 ? -10.964 13.810 9.260 1.00 77.94 101 TYR A CA 1
ATOM 853 C C . TYR A 1 101 ? -10.750 15.236 9.769 1.00 77.94 101 TYR A C 1
ATOM 855 O O . TYR A 1 101 ? -10.572 15.456 10.964 1.00 77.94 101 TYR A O 1
ATOM 863 N N . CYS A 1 102 ? -10.801 16.229 8.876 1.00 73.56 102 CYS A N 1
ATOM 864 C CA . CYS A 1 102 ? -10.651 17.633 9.253 1.00 73.56 102 CYS A CA 1
ATOM 865 C C . CYS A 1 102 ? -11.763 18.093 10.209 1.00 73.56 102 CYS A C 1
ATOM 867 O O . CYS A 1 102 ? -11.493 18.863 11.130 1.00 73.56 102 CYS A O 1
ATOM 869 N N . GLN A 1 103 ? -13.000 17.620 10.014 1.00 75.81 103 GLN A N 1
ATOM 870 C CA . GLN A 1 103 ? -14.113 17.911 10.925 1.00 75.81 103 GLN A CA 1
ATOM 871 C C . GLN A 1 103 ? -13.857 17.330 12.319 1.00 75.81 103 GLN A C 1
ATOM 873 O O . GLN A 1 103 ? -14.025 18.027 13.317 1.00 75.81 103 GLN A O 1
ATOM 878 N N . GLU A 1 104 ? -13.399 16.082 12.391 1.00 76.81 104 GLU A N 1
ATOM 879 C CA . GLU A 1 104 ? -13.091 15.423 13.657 1.00 76.81 104 GLU A CA 1
ATOM 880 C C . GLU A 1 104 ? -11.913 16.071 14.387 1.00 76.81 104 GLU A C 1
ATOM 882 O O . GLU A 1 104 ? -12.020 16.367 15.577 1.00 76.81 104 GLU A O 1
ATOM 887 N N . ALA A 1 105 ? -10.831 16.381 13.670 1.00 73.44 105 ALA A N 1
ATOM 888 C CA . ALA A 1 105 ? -9.696 17.106 14.227 1.00 73.44 105 ALA A CA 1
ATOM 889 C C . ALA A 1 105 ? -10.137 18.449 14.831 1.00 73.44 10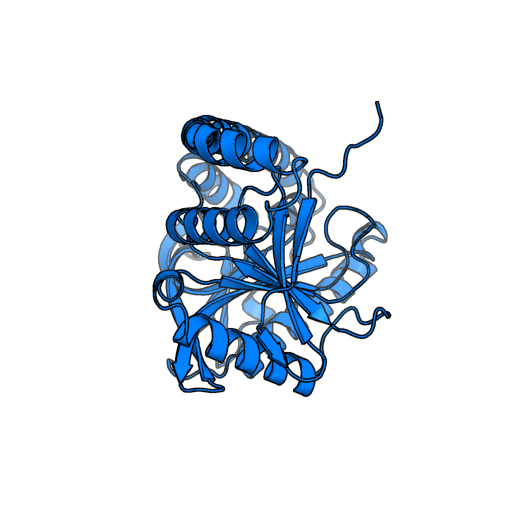5 ALA A C 1
ATOM 891 O O . ALA A 1 105 ? -9.748 18.779 15.951 1.00 73.44 105 ALA A O 1
ATOM 892 N N . LYS A 1 106 ? -11.017 19.189 14.139 1.00 71.12 106 LYS A N 1
ATOM 893 C CA . LYS A 1 106 ? -11.577 20.450 14.642 1.00 71.12 106 LYS A CA 1
ATOM 894 C C . LYS A 1 106 ? -12.363 20.257 15.938 1.00 71.12 106 LYS A C 1
ATOM 896 O O . LYS A 1 106 ? -12.149 21.020 16.879 1.00 71.12 106 LYS A O 1
ATOM 901 N N . ILE A 1 107 ? -13.232 19.246 16.012 1.00 73.69 107 ILE A N 1
ATOM 902 C CA . ILE A 1 107 ? -14.008 18.937 17.226 1.00 73.69 107 ILE A CA 1
ATOM 903 C C . ILE A 1 107 ? -13.069 18.605 18.390 1.00 73.69 107 ILE A C 1
ATOM 905 O O . ILE A 1 107 ? -13.190 19.195 19.462 1.00 73.69 107 ILE A O 1
ATOM 909 N N . MET A 1 108 ? -12.103 17.707 18.176 1.00 71.19 108 MET A N 1
ATOM 910 C CA . MET A 1 108 ? -11.183 17.271 19.229 1.00 71.19 108 MET A CA 1
ATOM 911 C C . MET A 1 108 ? -10.294 18.407 19.735 1.00 71.19 108 MET A C 1
ATOM 913 O O . MET A 1 108 ? -10.126 18.544 20.946 1.00 71.19 108 MET A O 1
ATOM 917 N N . ILE A 1 109 ? -9.768 19.244 18.837 1.00 67.31 109 ILE A N 1
ATOM 918 C CA . ILE A 1 109 ? -8.982 20.424 19.216 1.00 67.31 109 ILE A CA 1
ATOM 919 C C . ILE A 1 109 ? -9.851 21.370 20.047 1.00 67.31 109 ILE A C 1
ATOM 921 O O . ILE A 1 109 ? -9.487 21.664 21.181 1.00 67.31 109 ILE A O 1
ATOM 925 N N . THR A 1 110 ? -11.035 21.746 19.552 1.00 64.94 110 THR A N 1
ATOM 926 C CA . THR A 1 110 ? -11.958 22.671 20.245 1.00 64.94 110 THR A CA 1
ATOM 927 C C . THR A 1 110 ? -12.395 22.145 21.619 1.00 64.94 110 THR A C 1
ATOM 929 O O . THR A 1 110 ? -12.517 22.902 22.574 1.00 64.94 110 THR A O 1
ATOM 932 N N . SER A 1 111 ? -12.579 20.830 21.769 1.00 65.31 111 SER A N 1
ATOM 933 C CA . SER A 1 111 ? -12.916 20.227 23.069 1.00 65.31 111 SER A CA 1
ATOM 934 C C . SER A 1 111 ? -11.774 20.282 24.095 1.00 65.31 111 SER A C 1
ATOM 936 O O . SER A 1 111 ? -12.023 20.203 25.294 1.00 65.31 111 SER A O 1
ATOM 938 N N . LYS A 1 112 ? -10.522 20.434 23.639 1.00 62.28 112 LYS A N 1
ATOM 939 C CA . LYS A 1 112 ? -9.322 20.548 24.483 1.00 62.28 112 LYS A CA 1
ATOM 940 C C . LYS A 1 112 ? -8.859 22.000 24.687 1.00 62.28 112 LYS A C 1
ATOM 942 O O . LYS A 1 112 ? -7.948 22.232 25.480 1.00 62.28 112 LYS A O 1
ATOM 947 N N . THR A 1 113 ? -9.466 22.983 24.011 1.00 52.06 113 THR A N 1
ATOM 948 C CA . THR A 1 113 ? -9.050 24.400 24.021 1.00 52.06 113 THR A CA 1
ATOM 949 C C . THR A 1 113 ? -9.585 25.231 25.198 1.00 52.06 113 THR A C 1
ATOM 951 O O . THR A 1 113 ? -9.653 26.450 25.086 1.00 52.06 113 THR A O 1
ATOM 954 N N . THR A 1 114 ? -9.914 24.647 26.355 1.00 51.84 114 THR A N 1
ATOM 955 C CA . THR A 1 114 ? -10.175 25.443 27.579 1.00 51.84 114 THR A CA 1
ATOM 956 C C . THR A 1 114 ? -8.918 26.142 28.126 1.00 51.84 114 THR A C 1
ATOM 958 O O . THR A 1 114 ? -9.028 26.971 29.022 1.00 51.84 114 THR A O 1
ATOM 961 N N . ASN A 1 115 ? -7.735 25.874 27.554 1.00 48.06 115 ASN A N 1
ATOM 962 C CA . ASN A 1 115 ? -6.494 26.616 27.790 1.00 48.06 115 ASN A CA 1
ATOM 963 C C . ASN A 1 115 ? -6.081 27.417 26.538 1.00 48.06 115 ASN A C 1
ATOM 965 O O . ASN A 1 115 ? -5.905 26.858 25.455 1.00 48.06 115 ASN A O 1
ATOM 969 N N . ASN A 1 116 ? -5.874 28.727 26.710 1.00 44.12 116 ASN A N 1
ATOM 970 C CA . ASN A 1 116 ? -5.761 29.777 25.680 1.00 44.12 116 ASN A CA 1
ATOM 971 C C . ASN A 1 116 ? -4.661 29.630 24.600 1.00 44.12 116 ASN A C 1
ATOM 973 O O . ASN A 1 116 ? -4.591 30.453 23.691 1.00 44.12 116 ASN A O 1
ATOM 977 N N . HIS A 1 117 ? -3.815 28.598 24.627 1.00 52.38 117 HIS A N 1
ATOM 978 C CA . HIS A 1 117 ? -2.720 28.431 23.655 1.00 52.38 117 HIS A CA 1
ATOM 979 C C . HIS A 1 117 ? -3.123 27.751 22.334 1.00 52.38 117 HIS A C 1
ATOM 981 O O . HIS A 1 117 ? -2.319 27.696 21.406 1.00 52.38 117 HIS A O 1
ATOM 987 N N . TRP A 1 118 ? -4.355 27.249 22.224 1.00 48.94 118 TRP A N 1
ATOM 988 C CA . TRP A 1 118 ? -4.799 26.424 21.091 1.00 48.94 118 TRP A CA 1
ATOM 989 C C . TRP A 1 118 ? -5.647 27.163 20.040 1.00 48.94 118 TRP A C 1
ATOM 991 O O . TRP A 1 118 ? -5.944 26.600 18.985 1.00 48.94 118 TRP A O 1
ATOM 1001 N N . LEU A 1 119 ? -6.011 28.427 20.288 1.00 47.75 119 LEU A N 1
ATOM 1002 C CA . LEU A 1 119 ? -6.807 29.257 19.369 1.00 47.75 119 LEU A CA 1
ATOM 1003 C C . LEU A 1 119 ? -6.131 29.430 17.990 1.00 47.75 119 LEU A C 1
ATOM 1005 O O . LEU A 1 119 ? -6.805 29.366 16.965 1.00 47.75 119 LEU A O 1
ATOM 1009 N N . SER A 1 120 ? -4.793 29.480 17.941 1.00 53.81 120 SER A N 1
ATOM 1010 C CA . SER A 1 120 ? -4.009 29.554 16.694 1.00 53.81 120 SER A CA 1
ATOM 1011 C C . SER A 1 120 ? -4.159 28.327 15.779 1.00 53.81 120 SER A C 1
ATOM 1013 O O . SER A 1 120 ? -3.980 28.430 14.567 1.00 53.81 120 SER A O 1
ATOM 1015 N N . SER A 1 121 ? -4.523 27.165 16.333 1.00 53.97 121 SER A N 1
ATOM 1016 C CA . SER A 1 121 ? -4.734 25.928 15.565 1.00 53.97 121 SER A CA 1
ATOM 1017 C C . SER A 1 121 ? -6.119 25.884 14.908 1.00 53.97 121 SER A C 1
ATOM 1019 O O . SER A 1 121 ? -6.280 25.284 13.846 1.00 53.97 121 SER A O 1
ATOM 1021 N N . ILE A 1 122 ? -7.121 26.544 15.502 1.00 54.38 122 ILE A N 1
ATOM 1022 C CA . ILE A 1 122 ? -8.494 26.614 14.976 1.00 54.38 122 ILE A CA 1
ATOM 1023 C C . ILE A 1 122 ? -8.576 27.576 13.786 1.00 54.38 122 ILE A C 1
ATOM 1025 O O . ILE A 1 122 ? -9.172 27.232 12.762 1.00 54.38 122 ILE A O 1
ATOM 1029 N N . ASP A 1 123 ? -7.930 28.739 13.876 1.00 55.38 123 ASP A N 1
ATOM 1030 C CA . ASP A 1 123 ? -7.859 29.693 12.763 1.00 55.38 123 ASP A CA 1
ATOM 1031 C C . ASP A 1 123 ? -7.105 29.104 11.560 1.00 55.38 123 ASP A C 1
ATOM 1033 O O . ASP A 1 123 ? -7.516 29.270 10.410 1.00 55.38 123 ASP A O 1
ATOM 1037 N N . TYR A 1 124 ? -6.079 28.289 11.815 1.00 53.22 124 TYR A N 1
ATOM 1038 C CA . TYR A 1 124 ? -5.345 27.567 10.778 1.00 53.22 124 TYR A CA 1
ATOM 1039 C C . TYR A 1 124 ? -6.145 26.400 10.161 1.00 53.22 124 TYR A C 1
ATOM 1041 O O . TYR A 1 124 ? -6.096 26.189 8.949 1.00 53.22 124 TYR A O 1
ATOM 1049 N N . LEU A 1 125 ? -6.969 25.685 10.941 1.00 53.47 125 LEU A N 1
ATOM 1050 C CA . LEU A 1 125 ? -7.938 24.711 10.404 1.00 53.47 125 LEU A CA 1
ATOM 1051 C C . LEU A 1 125 ? -8.963 25.365 9.465 1.00 53.47 125 LEU A C 1
ATOM 1053 O O . LEU A 1 125 ? -9.400 24.744 8.496 1.00 53.47 125 LEU A O 1
ATOM 1057 N N . ASN A 1 126 ? -9.339 26.618 9.729 1.00 54.28 126 ASN A N 1
ATOM 1058 C CA . ASN A 1 126 ? -10.185 27.394 8.823 1.00 54.28 126 ASN A CA 1
ATOM 1059 C C . ASN A 1 126 ? -9.396 27.854 7.572 1.00 54.28 126 ASN A C 1
ATOM 1061 O O . ASN A 1 126 ? -9.961 27.921 6.479 1.00 54.28 126 ASN A O 1
ATOM 1065 N N . GLN A 1 127 ? -8.082 28.079 7.693 1.00 53.16 127 GLN A N 1
ATOM 1066 C CA . GLN A 1 127 ? -7.165 28.367 6.580 1.00 53.16 127 GLN A CA 1
ATOM 1067 C C . GLN A 1 127 ? -6.904 27.150 5.670 1.00 53.16 127 GLN A C 1
ATOM 1069 O O . GLN A 1 127 ? -6.684 27.323 4.475 1.00 53.16 127 GLN A O 1
ATOM 1074 N N . LEU A 1 128 ? -7.030 25.926 6.190 1.00 50.47 128 LEU A N 1
ATOM 1075 C CA . LEU A 1 128 ? -6.818 24.636 5.509 1.00 50.47 128 LEU A CA 1
ATOM 1076 C C . LEU A 1 128 ? -7.719 24.390 4.280 1.00 50.47 128 LEU A C 1
ATOM 1078 O O . LEU A 1 128 ? -7.438 23.520 3.450 1.00 50.47 128 LEU A O 1
ATOM 1082 N N . HIS A 1 129 ? -8.780 25.183 4.106 1.00 48.19 129 HIS A N 1
ATOM 1083 C CA . HIS A 1 129 ? -9.549 25.222 2.859 1.00 48.19 129 HIS A CA 1
ATOM 1084 C C . HIS A 1 129 ? -8.732 25.828 1.695 1.00 48.19 129 HIS A C 1
ATOM 1086 O O . HIS A 1 129 ? -8.889 25.403 0.551 1.00 48.19 129 HIS A O 1
ATOM 1092 N N . LYS A 1 130 ? -7.795 26.751 1.978 1.00 48.03 130 LYS A N 1
ATOM 1093 C CA . LYS A 1 130 ? -6.816 27.285 1.009 1.00 48.03 130 LYS A CA 1
ATOM 1094 C C . LYS A 1 130 ? -5.730 26.256 0.642 1.00 48.03 130 LYS A C 1
ATOM 1096 O O . LYS A 1 130 ? -5.160 26.332 -0.447 1.00 48.03 130 LYS A O 1
ATOM 1101 N N . ASP A 1 131 ? -5.512 25.225 1.462 1.00 50.38 131 ASP A N 1
ATOM 1102 C CA . ASP A 1 131 ? -4.459 24.212 1.263 1.00 50.38 131 ASP A CA 1
ATOM 1103 C C . ASP A 1 131 ? -4.774 23.164 0.187 1.00 50.38 131 ASP A C 1
ATOM 1105 O O . ASP A 1 131 ? -3.931 22.319 -0.129 1.00 50.38 131 ASP A O 1
ATOM 1109 N N . PHE A 1 132 ? -5.950 23.222 -0.447 1.00 49.41 132 PHE A N 1
ATOM 1110 C CA . PHE A 1 132 ? -6.173 22.511 -1.710 1.00 49.41 132 PHE A CA 1
ATOM 1111 C C . PHE A 1 132 ? -5.124 22.929 -2.760 1.00 49.41 132 PHE A C 1
ATOM 1113 O O . PHE A 1 132 ? -4.561 22.079 -3.452 1.00 49.41 132 PHE A O 1
ATOM 1120 N N . ILE A 1 133 ? -4.752 24.213 -2.783 1.00 47.72 133 ILE A N 1
ATOM 1121 C CA . ILE A 1 133 ? -3.722 24.758 -3.676 1.00 47.72 133 ILE A CA 1
ATOM 1122 C C . ILE A 1 133 ? -2.325 24.243 -3.286 1.00 47.72 133 ILE A C 1
ATOM 1124 O O . ILE A 1 133 ? -1.572 23.797 -4.153 1.00 47.72 133 ILE A O 1
ATOM 1128 N N . LEU A 1 134 ? -1.995 24.200 -1.989 1.00 52.78 134 LEU A N 1
ATOM 1129 C CA . LEU A 1 134 ? -0.714 23.662 -1.510 1.00 52.78 134 LEU A CA 1
ATOM 1130 C C . LEU A 1 134 ? -0.580 22.154 -1.750 1.00 52.78 134 LEU A C 1
ATOM 1132 O O . LEU A 1 134 ? 0.512 21.688 -2.064 1.00 52.78 134 LEU A O 1
ATOM 1136 N N . SER A 1 135 ? -1.670 21.387 -1.666 1.00 58.59 135 SER A N 1
ATOM 1137 C CA . SER A 1 135 ? -1.652 19.955 -1.990 1.00 58.59 135 SER A CA 1
ATOM 1138 C C . SER A 1 135 ? -1.335 19.701 -3.466 1.00 58.59 135 SER A C 1
ATOM 1140 O O . SER A 1 135 ? -0.553 18.805 -3.775 1.00 58.59 135 SER A O 1
ATOM 1142 N N . LYS A 1 136 ? -1.845 20.552 -4.368 1.00 64.00 136 LYS A N 1
ATOM 1143 C CA . LYS A 1 136 ? -1.532 20.503 -5.799 1.00 64.00 136 LYS A CA 1
ATOM 1144 C C . LYS A 1 136 ? -0.077 20.885 -6.072 1.00 64.00 136 LYS A C 1
ATOM 1146 O O . LYS A 1 136 ? 0.583 20.214 -6.852 1.00 64.00 136 LYS A O 1
ATOM 1151 N N . ILE A 1 137 ? 0.454 21.904 -5.392 1.00 66.25 137 ILE A N 1
ATOM 1152 C CA . ILE A 1 137 ? 1.869 22.301 -5.510 1.00 66.25 137 ILE A CA 1
ATOM 1153 C C . ILE A 1 137 ? 2.799 21.202 -4.977 1.00 66.25 137 ILE A C 1
ATOM 1155 O O . ILE A 1 137 ? 3.738 20.811 -5.668 1.00 66.25 137 ILE A O 1
ATOM 1159 N N . LYS A 1 138 ? 2.522 20.660 -3.782 1.00 66.88 138 LYS A N 1
ATOM 1160 C CA . LYS A 1 138 ? 3.277 19.537 -3.197 1.00 66.88 138 LYS A CA 1
ATOM 1161 C C . LYS A 1 138 ? 3.233 18.312 -4.107 1.00 66.88 138 LYS A C 1
ATOM 1163 O O . LYS A 1 138 ? 4.257 17.666 -4.309 1.00 66.88 138 LYS A O 1
ATOM 1168 N N . TYR A 1 139 ? 2.066 18.018 -4.679 1.00 70.94 139 TYR A N 1
ATOM 1169 C CA . TYR A 1 139 ? 1.916 16.926 -5.627 1.00 70.94 139 TYR A CA 1
ATOM 1170 C C . TYR A 1 139 ? 2.710 17.166 -6.912 1.00 70.94 139 TYR A C 1
ATOM 1172 O O . TYR A 1 139 ? 3.466 16.293 -7.311 1.00 70.94 139 TYR A O 1
ATOM 1180 N N . ASN A 1 140 ? 2.619 18.349 -7.522 1.00 75.25 140 ASN A N 1
ATOM 1181 C CA . ASN A 1 140 ? 3.404 18.679 -8.712 1.00 75.25 140 ASN A CA 1
ATOM 1182 C C . ASN A 1 140 ? 4.908 18.569 -8.432 1.00 75.25 140 ASN A C 1
ATOM 1184 O O . ASN A 1 140 ? 5.653 18.033 -9.245 1.00 75.25 140 ASN A O 1
ATOM 1188 N N . HIS A 1 141 ? 5.362 19.023 -7.261 1.00 78.75 141 HIS A N 1
ATOM 1189 C CA . HIS A 1 141 ? 6.750 18.858 -6.840 1.00 78.75 141 HIS A CA 1
ATOM 1190 C C . HIS A 1 141 ? 7.140 17.376 -6.724 1.00 78.75 141 HIS A C 1
ATOM 1192 O O . HIS A 1 141 ? 8.172 16.967 -7.254 1.00 78.75 141 HIS A O 1
ATOM 1198 N N . TYR A 1 142 ? 6.300 16.562 -6.078 1.00 79.31 142 TYR A N 1
ATOM 1199 C CA . TYR A 1 142 ? 6.490 15.115 -5.988 1.00 79.31 142 TYR A CA 1
ATOM 1200 C C . TYR A 1 142 ? 6.539 14.451 -7.370 1.00 79.31 142 TYR A C 1
ATOM 1202 O O . TYR A 1 142 ? 7.459 13.685 -7.654 1.00 79.31 142 TYR A O 1
ATOM 1210 N N . GLN A 1 143 ? 5.582 14.775 -8.239 1.00 82.62 143 GLN A N 1
ATOM 1211 C CA . GLN A 1 143 ? 5.473 14.240 -9.590 1.00 82.62 143 GLN A CA 1
ATOM 1212 C C . GLN A 1 143 ? 6.717 14.596 -10.410 1.00 82.62 143 GLN A C 1
ATOM 1214 O O . GLN A 1 143 ? 7.340 13.704 -10.980 1.00 82.62 143 GLN A O 1
ATOM 1219 N N . ASN A 1 144 ? 7.147 15.861 -10.383 1.00 85.31 144 ASN A N 1
ATOM 1220 C CA . ASN A 1 144 ? 8.364 16.319 -11.052 1.00 85.31 144 ASN A CA 1
ATOM 1221 C C . ASN A 1 144 ? 9.608 15.599 -10.523 1.00 85.31 144 ASN A C 1
ATOM 1223 O O . ASN A 1 144 ? 10.429 15.143 -11.313 1.00 85.31 144 ASN A O 1
ATOM 1227 N N . LYS A 1 145 ? 9.732 15.427 -9.199 1.00 85.25 145 LYS A N 1
ATOM 1228 C CA . LYS A 1 145 ? 10.844 14.678 -8.595 1.00 85.25 145 LYS A CA 1
ATOM 1229 C C . LYS A 1 145 ? 10.874 13.226 -9.085 1.00 85.25 145 LYS A C 1
ATOM 1231 O O . LYS A 1 145 ? 11.942 12.731 -9.435 1.00 85.25 145 LYS A O 1
ATOM 1236 N N . CYS A 1 146 ? 9.722 12.558 -9.131 1.00 85.00 146 CYS A N 1
ATOM 1237 C CA . CYS A 1 146 ? 9.613 11.183 -9.620 1.00 85.00 146 CYS A CA 1
ATOM 1238 C C . CYS A 1 146 ? 9.953 11.077 -11.110 1.00 85.00 146 CYS A C 1
ATOM 1240 O O . CYS A 1 146 ? 10.667 10.160 -11.499 1.00 85.00 146 CYS A O 1
ATOM 1242 N N . ILE A 1 147 ? 9.492 12.025 -11.932 1.00 88.56 147 ILE A N 1
ATOM 1243 C CA . ILE A 1 147 ? 9.800 12.082 -13.369 1.00 88.56 147 ILE A CA 1
ATOM 1244 C C . ILE A 1 147 ? 11.305 12.259 -13.590 1.00 88.56 147 ILE A C 1
ATOM 1246 O O . ILE A 1 147 ? 11.904 11.499 -14.346 1.00 88.56 147 ILE A O 1
ATOM 1250 N N . SER A 1 148 ? 11.938 13.210 -12.898 1.00 89.06 148 SER A N 1
ATOM 1251 C CA . SER A 1 148 ? 13.390 13.399 -12.985 1.00 89.06 148 SER A CA 1
ATOM 1252 C C . SER A 1 148 ? 14.149 12.147 -12.545 1.00 89.06 148 SER A C 1
ATOM 1254 O O . SER A 1 148 ? 15.108 11.745 -13.197 1.00 89.06 148 SER A O 1
ATOM 1256 N N . MET A 1 149 ? 13.695 11.489 -11.473 1.00 87.75 149 MET A N 1
ATOM 1257 C CA . MET A 1 149 ? 14.283 10.231 -11.008 1.00 87.75 149 MET A CA 1
ATOM 1258 C C . MET A 1 149 ? 14.118 9.102 -12.030 1.00 87.75 149 MET A C 1
ATOM 1260 O O . MET A 1 149 ? 15.035 8.303 -12.197 1.00 87.75 149 MET A O 1
ATOM 1264 N N . ALA A 1 150 ? 12.981 9.041 -12.728 1.00 89.31 150 ALA A N 1
ATOM 1265 C CA . ALA A 1 150 ? 12.721 8.045 -13.762 1.00 89.31 150 ALA A CA 1
ATOM 1266 C C . ALA A 1 150 ? 13.720 8.182 -14.912 1.00 89.31 150 ALA A C 1
ATOM 1268 O O . ALA A 1 150 ? 14.365 7.201 -15.263 1.00 89.31 150 ALA A O 1
ATOM 1269 N N . TYR A 1 151 ? 13.947 9.400 -15.415 1.00 89.69 151 TYR A N 1
ATOM 1270 C CA . TYR A 1 151 ? 14.964 9.638 -16.446 1.00 89.69 151 TYR A CA 1
ATOM 1271 C C . TYR A 1 151 ? 16.377 9.241 -16.001 1.00 89.69 151 TYR A C 1
ATOM 1273 O O . TYR A 1 151 ? 17.152 8.749 -16.816 1.00 89.69 151 TYR A O 1
ATOM 1281 N N . LEU A 1 152 ? 16.719 9.417 -14.722 1.00 87.75 152 LEU A N 1
ATOM 1282 C CA . LEU A 1 152 ? 18.007 8.964 -14.191 1.00 87.75 152 LEU A CA 1
ATOM 1283 C C . LEU A 1 152 ? 18.079 7.435 -14.089 1.00 87.75 152 LEU A C 1
ATOM 1285 O O . LEU A 1 152 ? 19.060 6.841 -14.517 1.00 87.75 152 LEU A O 1
ATOM 1289 N N . CYS A 1 153 ? 17.046 6.791 -13.541 1.00 85.25 153 CYS A N 1
ATOM 1290 C CA . CYS A 1 153 ? 17.045 5.347 -13.295 1.00 85.25 153 CYS A CA 1
ATOM 1291 C C . CYS A 1 153 ? 16.910 4.522 -14.578 1.00 85.25 153 CYS A C 1
ATOM 1293 O O . CYS A 1 153 ? 17.479 3.442 -14.655 1.00 85.25 153 CYS A O 1
ATOM 1295 N N . PHE A 1 154 ? 16.166 5.003 -15.576 1.00 88.12 154 PHE A N 1
ATOM 1296 C CA . PHE A 1 154 ? 15.941 4.271 -16.828 1.00 88.12 154 PHE A CA 1
ATOM 1297 C C . PHE A 1 154 ? 17.166 4.279 -17.748 1.00 88.12 154 PHE A C 1
ATOM 1299 O O .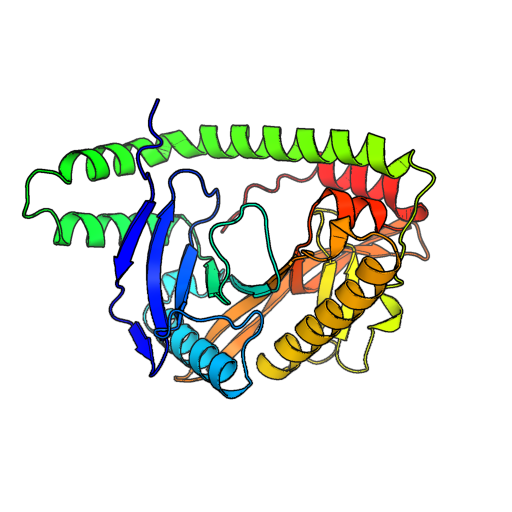 PHE A 1 154 ? 17.302 3.395 -18.588 1.00 88.12 154 PHE A O 1
ATOM 1306 N N . ASN A 1 155 ? 18.072 5.242 -17.559 1.00 82.81 155 ASN A N 1
ATOM 1307 C CA . ASN A 1 155 ? 19.355 5.310 -18.258 1.00 82.81 155 ASN A CA 1
ATOM 1308 C C . ASN A 1 155 ? 20.505 4.660 -17.466 1.00 82.81 155 ASN A C 1
ATOM 1310 O O . ASN A 1 155 ? 21.639 4.639 -17.941 1.00 82.81 155 ASN A O 1
ATOM 1314 N N . ASP A 1 156 ? 20.242 4.157 -16.257 1.00 79.50 156 ASP A N 1
ATOM 1315 C CA . ASP A 1 156 ? 21.254 3.520 -15.419 1.00 79.50 156 ASP A CA 1
ATOM 1316 C C . ASP A 1 156 ? 21.410 2.036 -15.814 1.00 79.50 156 ASP A C 1
ATOM 1318 O O . ASP A 1 156 ? 20.420 1.298 -15.804 1.00 79.50 156 ASP A O 1
ATOM 1322 N N . PRO A 1 157 ? 22.628 1.561 -16.144 1.00 67.31 157 PRO A N 1
ATOM 1323 C CA . PRO A 1 157 ? 22.864 0.159 -16.499 1.00 67.31 157 PRO A CA 1
ATOM 1324 C C . PRO A 1 157 ? 22.618 -0.812 -15.334 1.00 67.31 157 PRO A C 1
ATOM 1326 O O . PRO A 1 157 ? 22.501 -2.022 -15.538 1.00 67.31 157 PRO A O 1
ATOM 1329 N N . ILE A 1 158 ? 22.542 -0.306 -14.103 1.00 67.75 158 ILE A N 1
ATOM 1330 C CA . ILE A 1 158 ? 22.330 -1.101 -12.904 1.00 67.75 158 ILE A CA 1
ATOM 1331 C C . ILE A 1 158 ? 20.826 -1.342 -12.693 1.00 67.75 158 ILE A C 1
ATOM 1333 O O . ILE A 1 158 ? 20.119 -0.559 -12.045 1.00 67.75 158 ILE A O 1
ATOM 1337 N N . SER A 1 159 ? 20.349 -2.480 -13.204 1.00 63.53 159 SER A N 1
ATOM 1338 C CA . SER A 1 159 ? 19.018 -3.019 -12.910 1.00 63.53 159 SER A CA 1
ATOM 1339 C C . SER A 1 159 ? 19.079 -4.046 -11.779 1.00 63.53 159 SER A C 1
ATOM 1341 O O . SER A 1 159 ? 19.892 -4.968 -11.795 1.00 63.53 159 SER A O 1
ATOM 1343 N N . TYR A 1 160 ? 18.167 -3.921 -10.815 1.00 72.06 160 TYR A N 1
ATOM 1344 C CA . TYR A 1 160 ? 18.000 -4.885 -9.724 1.00 72.06 160 TYR A CA 1
ATOM 1345 C C . TYR A 1 160 ? 16.652 -5.591 -9.816 1.00 72.06 160 TYR A C 1
ATOM 1347 O O . TYR A 1 160 ? 15.953 -5.734 -8.815 1.00 72.06 160 TYR A O 1
ATOM 1355 N N . TYR A 1 161 ? 16.262 -5.988 -11.027 1.00 72.62 161 TYR A N 1
ATOM 1356 C CA . TYR A 1 161 ? 14.955 -6.578 -11.275 1.00 72.62 161 TYR A CA 1
ATOM 1357 C C . TYR A 1 161 ? 14.737 -7.858 -10.458 1.00 72.62 161 TYR A C 1
ATOM 1359 O O . TYR A 1 161 ? 15.445 -8.853 -10.613 1.00 72.62 161 TYR A O 1
ATOM 1367 N N . VAL A 1 162 ? 13.712 -7.834 -9.604 1.00 73.75 162 VAL A N 1
ATOM 1368 C CA . VAL A 1 162 ? 13.182 -9.025 -8.942 1.00 73.75 162 VAL A CA 1
ATOM 1369 C C . VAL A 1 162 ? 11.835 -9.354 -9.586 1.00 73.75 162 VAL A C 1
ATOM 1371 O O . VAL A 1 162 ? 10.891 -8.573 -9.430 1.00 73.75 162 VAL A O 1
ATOM 1374 N N . PRO A 1 163 ? 11.704 -10.489 -10.293 1.00 80.12 163 PRO A N 1
ATOM 1375 C CA . PRO A 1 163 ? 10.485 -10.772 -11.027 1.00 80.12 163 PRO A CA 1
ATOM 1376 C C . PRO A 1 163 ? 9.270 -10.976 -10.119 1.00 80.12 163 PRO A C 1
ATOM 1378 O O . PRO A 1 163 ? 9.249 -11.857 -9.260 1.00 80.12 163 PRO A O 1
ATOM 1381 N N . LEU A 1 164 ? 8.214 -10.186 -10.340 1.00 84.06 164 LEU A N 1
ATOM 1382 C CA . LEU A 1 164 ? 6.997 -10.248 -9.520 1.00 84.06 164 LEU A CA 1
ATOM 1383 C C . LEU A 1 164 ? 6.276 -11.599 -9.614 1.00 84.06 164 LEU A C 1
ATOM 1385 O O . LEU A 1 164 ? 5.620 -12.009 -8.657 1.00 84.06 164 LEU A O 1
ATOM 1389 N N . TYR A 1 165 ? 6.409 -12.308 -10.740 1.00 80.38 165 TYR A N 1
ATOM 1390 C CA . TYR A 1 165 ? 5.767 -13.609 -10.928 1.00 80.38 165 TYR A CA 1
ATOM 1391 C C . TYR A 1 165 ? 6.266 -14.670 -9.940 1.00 80.38 165 TYR A C 1
ATOM 1393 O O . TYR A 1 165 ? 5.504 -15.580 -9.626 1.00 80.38 165 TYR A O 1
ATOM 1401 N N . GLU A 1 166 ? 7.484 -14.531 -9.398 1.00 81.75 166 GLU A N 1
ATOM 1402 C CA . GLU A 1 166 ? 8.020 -15.426 -8.358 1.00 81.75 166 GLU A CA 1
ATOM 1403 C C . GLU A 1 166 ? 7.172 -15.396 -7.077 1.00 81.75 166 GLU A C 1
ATOM 1405 O O . GLU A 1 166 ? 7.199 -16.329 -6.279 1.00 81.75 166 GLU A O 1
ATOM 1410 N N . PHE A 1 167 ? 6.388 -14.333 -6.889 1.00 84.00 167 PHE A N 1
ATOM 1411 C CA . PHE A 1 167 ? 5.515 -14.139 -5.737 1.00 84.00 167 PHE A CA 1
ATOM 1412 C C . PHE A 1 167 ? 4.047 -14.424 -6.052 1.00 84.00 167 PHE A C 1
ATOM 1414 O O . PHE A 1 167 ? 3.190 -14.296 -5.178 1.00 84.00 167 PHE A O 1
ATOM 1421 N N . ASN A 1 168 ? 3.716 -14.799 -7.286 1.00 85.81 168 ASN A N 1
ATOM 1422 C CA . ASN A 1 168 ? 2.345 -15.136 -7.624 1.00 85.81 168 ASN A CA 1
ATOM 1423 C C . ASN A 1 168 ? 1.993 -16.489 -7.007 1.00 85.81 168 ASN A C 1
ATOM 1425 O O . ASN A 1 168 ? 2.612 -17.510 -7.281 1.00 85.81 168 ASN A O 1
ATOM 1429 N N . THR A 1 169 ? 0.951 -16.501 -6.185 1.00 88.12 169 THR A N 1
ATOM 1430 C CA . THR A 1 169 ? 0.456 -17.714 -5.526 1.00 88.12 169 THR A CA 1
ATOM 1431 C C . THR A 1 169 ? -0.885 -18.125 -6.122 1.00 88.12 169 THR A C 1
ATOM 1433 O O . THR A 1 169 ? -1.468 -17.423 -6.951 1.00 88.12 169 THR A O 1
ATOM 1436 N N . SER A 1 170 ? -1.448 -19.242 -5.666 1.00 86.06 170 SER A N 1
ATOM 1437 C CA . SER A 1 170 ? -2.833 -19.609 -5.994 1.00 86.06 170 SER A CA 1
ATOM 1438 C C . SER A 1 170 ? -3.873 -18.604 -5.469 1.00 86.06 170 SER A C 1
ATOM 1440 O O . SER A 1 170 ? -5.016 -18.626 -5.920 1.00 86.06 170 SER A O 1
ATOM 1442 N N . LYS A 1 171 ? -3.497 -17.708 -4.542 1.00 91.56 171 LYS A N 1
ATOM 1443 C CA . LYS A 1 171 ? -4.395 -16.724 -3.912 1.00 91.56 171 LYS A CA 1
ATOM 1444 C C . LYS A 1 171 ? -4.155 -15.285 -4.364 1.00 91.56 171 LYS A C 1
ATOM 1446 O O . LYS A 1 171 ? -5.109 -14.512 -4.384 1.00 91.56 171 LYS A O 1
ATOM 1451 N N . PHE A 1 172 ? -2.924 -14.932 -4.727 1.00 94.12 172 PHE A N 1
ATOM 1452 C CA . PHE A 1 172 ? -2.530 -13.546 -4.986 1.00 94.12 172 PHE A CA 1
ATOM 1453 C C . PHE A 1 172 ? -1.672 -13.402 -6.233 1.00 94.12 172 PHE A C 1
ATOM 1455 O O . PHE A 1 172 ? -0.908 -14.306 -6.576 1.00 94.12 172 PHE A O 1
ATOM 1462 N N . THR A 1 173 ? -1.771 -12.235 -6.862 1.00 94.25 173 THR A N 1
ATOM 1463 C CA . THR A 1 173 ? -0.885 -11.807 -7.943 1.00 94.25 173 THR A CA 1
ATOM 1464 C C . THR A 1 173 ? -0.359 -10.403 -7.667 1.00 94.25 173 THR A C 1
ATOM 1466 O O . THR A 1 173 ? -1.139 -9.515 -7.321 1.00 94.25 173 THR A O 1
ATOM 1469 N N . LEU A 1 174 ? 0.951 -10.210 -7.833 1.00 94.81 174 LEU A N 1
ATOM 1470 C CA . LEU A 1 174 ? 1.592 -8.895 -7.804 1.00 94.81 174 LEU A CA 1
ATOM 1471 C C . LEU A 1 174 ? 1.649 -8.302 -9.212 1.00 94.81 174 LEU A C 1
ATOM 1473 O O . LEU A 1 174 ? 1.928 -9.008 -10.180 1.00 94.81 174 LEU A O 1
ATOM 1477 N N . VAL A 1 175 ? 1.394 -7.000 -9.315 1.00 93.81 175 VAL A N 1
ATOM 1478 C CA . VAL A 1 175 ? 1.341 -6.265 -10.587 1.00 93.81 175 VAL A CA 1
ATOM 1479 C C . VAL A 1 175 ? 1.965 -4.884 -10.444 1.00 93.81 175 VAL A C 1
ATOM 1481 O O . VAL A 1 175 ? 1.862 -4.261 -9.391 1.00 93.81 175 VAL A O 1
ATOM 1484 N N . PHE A 1 176 ? 2.577 -4.368 -11.507 1.00 93.88 176 PHE A N 1
ATOM 1485 C CA . PHE A 1 176 ? 3.012 -2.972 -11.541 1.00 93.88 176 PHE A CA 1
ATOM 1486 C C . PHE A 1 176 ? 1.819 -2.062 -11.827 1.00 93.88 176 PHE A C 1
ATOM 1488 O O . PHE A 1 176 ? 1.068 -2.303 -12.777 1.00 93.88 176 PHE A O 1
ATOM 1495 N N . LEU A 1 177 ? 1.641 -1.020 -11.012 1.00 93.38 177 LEU A N 1
ATOM 1496 C CA . LEU A 1 177 ? 0.619 -0.010 -11.266 1.00 93.38 177 LEU A CA 1
ATOM 1497 C C . LEU A 1 177 ? 1.131 0.975 -12.320 1.00 93.38 177 LEU A C 1
ATOM 1499 O O . 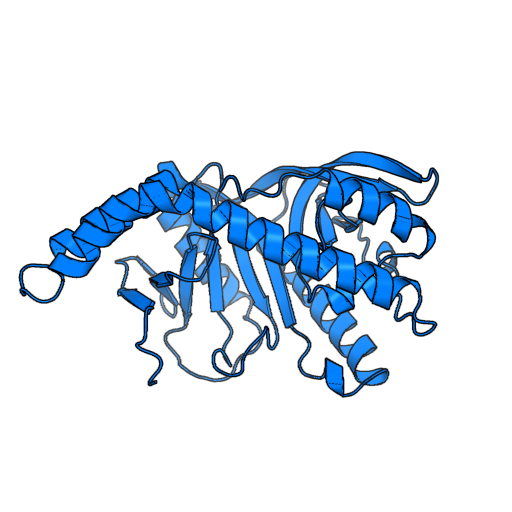LEU A 1 177 ? 2.231 1.511 -12.210 1.00 93.38 177 LEU A O 1
ATOM 1503 N N . ALA A 1 178 ? 0.323 1.233 -13.346 1.00 91.50 178 ALA A N 1
ATOM 1504 C CA . ALA A 1 178 ? 0.666 2.141 -14.441 1.00 91.50 178 ALA A CA 1
ATOM 1505 C C . ALA A 1 178 ? 0.702 3.605 -13.985 1.00 91.50 178 ALA A C 1
ATOM 1507 O O . ALA A 1 178 ? 1.357 4.445 -14.587 1.00 91.50 178 ALA A O 1
ATOM 1508 N N . SER A 1 179 ? -0.017 3.909 -12.909 1.00 83.44 179 SER A N 1
ATOM 1509 C CA . SER A 1 179 ? -0.271 5.265 -12.453 1.00 83.44 179 SER A CA 1
ATOM 1510 C C . SER A 1 179 ? 0.139 5.445 -10.998 1.00 83.44 179 SER A C 1
ATOM 1512 O O . SER A 1 179 ? -0.623 5.963 -10.201 1.00 83.44 179 SER A O 1
ATOM 1514 N N . SER A 1 180 ? 1.268 4.887 -10.579 1.00 88.00 180 SER A N 1
ATOM 1515 C CA . SER A 1 180 ? 1.966 5.254 -9.337 1.0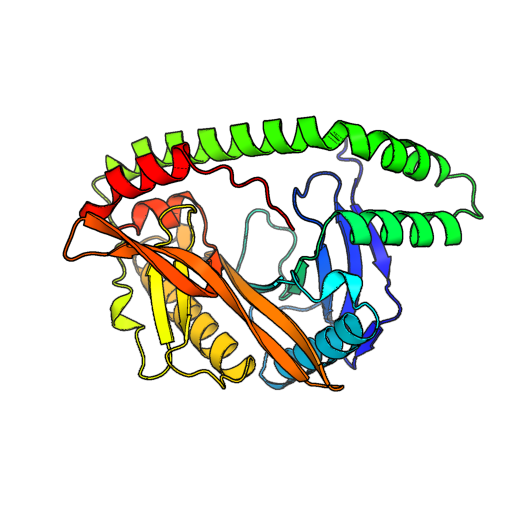0 88.00 180 SER A CA 1
ATOM 1516 C C . SER A 1 180 ? 3.220 4.393 -9.185 1.00 88.00 180 SER A C 1
ATOM 1518 O O . SER A 1 180 ? 3.290 3.315 -9.780 1.00 88.00 180 SER A O 1
ATOM 1520 N N . PRO A 1 181 ? 4.212 4.823 -8.386 1.00 88.81 181 PRO A N 1
ATOM 1521 C CA . PRO A 1 181 ? 5.379 4.005 -8.071 1.00 88.81 181 PRO A CA 1
ATOM 1522 C C . PRO A 1 181 ? 5.039 2.958 -6.998 1.00 88.81 181 PRO A C 1
ATOM 1524 O O . PRO A 1 181 ? 5.492 3.024 -5.854 1.00 88.81 181 PRO A O 1
ATOM 1527 N N . ARG A 1 182 ? 4.132 2.035 -7.330 1.00 92.56 182 ARG A N 1
ATOM 1528 C CA . ARG A 1 182 ? 3.561 1.052 -6.400 1.00 92.56 182 ARG A CA 1
ATOM 1529 C C . ARG A 1 182 ? 3.352 -0.295 -7.077 1.00 92.56 182 ARG A C 1
ATOM 1531 O O . ARG A 1 182 ? 3.054 -0.375 -8.268 1.00 92.56 182 ARG A O 1
ATOM 1538 N N . ILE A 1 183 ? 3.439 -1.352 -6.279 1.00 94.25 183 ILE A N 1
ATOM 1539 C CA . ILE A 1 183 ? 3.101 -2.714 -6.698 1.00 94.25 183 ILE A CA 1
ATOM 1540 C C . ILE A 1 183 ? 1.696 -3.027 -6.187 1.00 94.25 183 ILE A C 1
ATOM 1542 O O . ILE A 1 183 ? 1.470 -3.058 -4.981 1.00 94.25 183 ILE A O 1
ATOM 1546 N N . GLY A 1 184 ? 0.748 -3.240 -7.091 1.00 95.06 184 GLY A N 1
ATOM 1547 C CA . GLY A 1 184 ? -0.619 -3.631 -6.768 1.00 95.06 184 GLY A CA 1
ATOM 1548 C C . GLY A 1 184 ? -0.730 -5.107 -6.404 1.00 95.06 184 GLY A C 1
ATOM 1549 O O . GLY A 1 184 ? 0.090 -5.931 -6.814 1.00 95.06 184 GLY A O 1
ATOM 1550 N N . ILE A 1 185 ? -1.778 -5.443 -5.652 1.00 95.62 185 ILE A N 1
ATOM 1551 C CA . ILE A 1 185 ? -2.079 -6.820 -5.254 1.00 95.62 185 ILE A CA 1
ATOM 1552 C C . ILE A 1 185 ? -3.482 -7.188 -5.711 1.00 95.62 185 ILE A C 1
ATOM 1554 O O . ILE A 1 185 ? -4.466 -6.586 -5.279 1.00 95.62 185 ILE A O 1
ATOM 1558 N N . ILE A 1 186 ? -3.573 -8.219 -6.545 1.00 94.75 186 ILE A N 1
ATOM 1559 C CA . ILE A 1 186 ? -4.832 -8.803 -7.002 1.00 94.75 186 ILE A CA 1
ATOM 1560 C C . ILE A 1 186 ? -5.129 -10.044 -6.161 1.00 94.75 186 ILE A C 1
ATOM 1562 O O . ILE A 1 186 ? -4.298 -10.949 -6.055 1.00 94.75 186 ILE A O 1
ATOM 1566 N N . ALA A 1 187 ? -6.330 -10.101 -5.593 1.00 93.50 187 ALA A N 1
ATOM 1567 C CA . ALA A 1 187 ? -6.873 -11.292 -4.957 1.00 93.50 187 ALA A CA 1
ATOM 1568 C C . ALA A 1 187 ? -7.526 -12.199 -6.012 1.00 93.50 187 ALA A C 1
ATOM 1570 O O . ALA A 1 187 ? -8.406 -11.768 -6.748 1.00 93.50 187 ALA A O 1
ATOM 1571 N N . LYS A 1 188 ? -7.123 -13.474 -6.081 1.00 91.00 188 LYS A N 1
ATOM 1572 C CA . LYS A 1 188 ? -7.718 -14.472 -6.995 1.00 91.00 188 LYS A CA 1
ATOM 1573 C C . LYS A 1 188 ? -9.021 -15.078 -6.459 1.00 91.00 188 LYS A C 1
ATOM 1575 O O . LYS A 1 188 ? -9.708 -15.798 -7.174 1.00 91.00 188 LYS A O 1
ATOM 1580 N N . LYS A 1 189 ? -9.337 -14.832 -5.183 1.00 83.62 189 LYS A N 1
ATOM 1581 C CA . LYS A 1 189 ? -10.539 -15.303 -4.482 1.00 83.62 189 LYS A CA 1
ATOM 1582 C C . LYS A 1 189 ? -11.167 -14.140 -3.718 1.00 83.62 189 LYS A C 1
ATOM 1584 O O . LYS A 1 189 ? -10.450 -13.270 -3.240 1.00 83.62 189 LYS A O 1
ATOM 1589 N N . THR A 1 190 ? -12.486 -14.163 -3.560 1.00 69.19 190 THR A N 1
ATOM 1590 C CA . THR A 1 190 ? -13.273 -13.061 -2.976 1.00 69.19 190 THR A CA 1
ATOM 1591 C C . THR A 1 190 ? -13.280 -13.030 -1.444 1.00 69.19 190 THR A C 1
ATOM 1593 O O . THR A 1 190 ? -13.504 -11.976 -0.860 1.00 69.19 190 THR A O 1
ATOM 1596 N N . ASN A 1 191 ? -12.990 -14.154 -0.779 1.00 75.25 191 ASN A N 1
ATOM 1597 C CA . ASN A 1 191 ? -12.959 -14.262 0.684 1.00 75.25 191 ASN A CA 1
ATOM 1598 C C . ASN A 1 191 ? -11.531 -14.513 1.172 1.00 75.25 191 ASN A C 1
ATOM 1600 O O . ASN A 1 191 ? -11.129 -15.654 1.406 1.00 75.25 191 ASN A O 1
ATOM 1604 N N . ILE A 1 192 ? -10.755 -13.440 1.289 1.00 81.50 192 ILE A N 1
ATOM 1605 C CA . ILE A 1 192 ? -9.389 -13.492 1.805 1.00 81.50 192 ILE A CA 1
ATOM 1606 C C . ILE A 1 192 ? -9.343 -12.843 3.184 1.00 81.50 192 ILE A C 1
ATOM 1608 O O . ILE A 1 192 ? -9.801 -11.718 3.367 1.00 81.50 192 ILE A O 1
ATOM 1612 N N . ASP A 1 193 ? -8.759 -13.561 4.141 1.00 84.44 193 ASP A N 1
ATOM 1613 C CA . ASP A 1 193 ? -8.452 -13.028 5.464 1.00 84.44 193 ASP A CA 1
ATOM 1614 C C . ASP A 1 193 ? -7.325 -11.987 5.365 1.00 84.44 193 ASP A C 1
ATOM 1616 O O . ASP A 1 193 ? -6.287 -12.229 4.735 1.00 84.44 193 ASP A O 1
ATOM 1620 N N . LEU A 1 194 ? -7.519 -10.834 6.009 1.00 87.31 194 LEU A N 1
ATOM 1621 C CA . LEU A 1 194 ? -6.538 -9.757 6.051 1.00 87.31 194 LEU A CA 1
ATOM 1622 C C . LEU A 1 194 ? -5.188 -10.231 6.599 1.00 87.31 194 LEU A C 1
ATOM 1624 O O . LEU A 1 194 ? -4.154 -9.829 6.069 1.00 87.31 194 LEU A O 1
ATOM 1628 N N . LYS A 1 195 ? -5.175 -11.128 7.593 1.00 86.12 195 LYS A N 1
ATOM 1629 C CA . LYS A 1 195 ? -3.943 -11.731 8.121 1.00 86.12 195 LYS A CA 1
ATOM 1630 C C . LYS A 1 195 ? -3.168 -12.463 7.040 1.00 86.12 195 LYS A C 1
ATOM 1632 O O . LYS A 1 195 ? -1.969 -12.248 6.892 1.00 86.12 195 LYS A O 1
ATOM 1637 N N . ILE A 1 196 ? -3.851 -13.301 6.258 1.00 88.44 196 ILE A N 1
ATOM 1638 C CA . ILE A 1 196 ? -3.229 -14.070 5.171 1.00 88.44 196 ILE A CA 1
ATOM 1639 C C . ILE A 1 196 ? -2.590 -13.115 4.157 1.00 88.44 196 ILE A C 1
ATOM 1641 O O . ILE A 1 196 ? -1.471 -13.356 3.703 1.00 88.44 196 ILE A O 1
ATOM 1645 N N . LEU A 1 197 ? -3.278 -12.020 3.824 1.00 89.31 197 LEU A N 1
ATOM 1646 C CA . LEU A 1 197 ? -2.750 -11.005 2.917 1.00 89.31 197 LEU A CA 1
ATOM 1647 C C . LEU A 1 197 ? -1.561 -10.238 3.524 1.00 89.31 197 LEU A C 1
ATOM 1649 O O . LEU A 1 197 ? -0.552 -10.054 2.845 1.00 89.31 197 LEU A O 1
ATOM 1653 N N . TYR A 1 198 ? -1.628 -9.854 4.801 1.00 89.00 198 TYR A N 1
ATOM 1654 C CA . TYR A 1 198 ? -0.499 -9.236 5.501 1.00 89.00 198 TYR A CA 1
ATOM 1655 C C . TYR A 1 198 ? 0.737 -10.141 5.473 1.00 89.00 198 TYR A C 1
ATOM 1657 O O . TYR A 1 198 ? 1.821 -9.690 5.112 1.00 89.00 198 TYR A O 1
ATOM 1665 N N . TYR A 1 199 ? 0.582 -11.432 5.780 1.00 88.94 199 TYR A N 1
ATOM 1666 C CA . TYR A 1 199 ? 1.690 -12.386 5.748 1.00 88.94 199 TYR A CA 1
ATOM 1667 C C . TYR A 1 199 ? 2.295 -12.548 4.366 1.00 88.94 199 TYR A C 1
ATOM 1669 O O . TYR A 1 199 ? 3.516 -12.586 4.230 1.00 88.94 199 TYR A O 1
ATOM 1677 N N . PHE A 1 200 ? 1.451 -12.611 3.340 1.00 91.38 200 PHE A N 1
ATOM 1678 C CA . PHE A 1 200 ? 1.903 -12.629 1.959 1.00 91.38 200 PHE A CA 1
ATOM 1679 C C . PHE A 1 200 ? 2.791 -11.411 1.644 1.00 91.38 200 PHE A C 1
ATOM 1681 O O . PHE A 1 200 ? 3.912 -11.568 1.159 1.00 91.38 200 PHE A O 1
ATOM 1688 N N . MET A 1 201 ? 2.334 -10.209 1.999 1.00 90.75 201 MET A N 1
ATOM 1689 C CA . MET A 1 201 ? 3.075 -8.965 1.776 1.00 90.75 201 MET A CA 1
ATOM 1690 C C . MET A 1 201 ? 4.352 -8.862 2.621 1.00 90.75 201 MET A C 1
ATOM 1692 O O . MET A 1 201 ? 5.379 -8.385 2.139 1.00 90.75 201 MET A O 1
ATOM 1696 N N . ASN A 1 202 ? 4.320 -9.338 3.865 1.00 88.81 202 ASN A N 1
ATOM 1697 C CA . ASN A 1 202 ? 5.488 -9.358 4.740 1.00 88.81 202 ASN A CA 1
ATOM 1698 C C . ASN A 1 202 ? 6.553 -10.345 4.232 1.00 88.81 202 ASN A C 1
ATOM 1700 O O . ASN A 1 202 ? 7.738 -10.024 4.234 1.00 88.81 202 ASN A O 1
ATOM 1704 N N . ASN A 1 203 ? 6.149 -11.513 3.727 1.00 89.25 203 ASN A N 1
ATOM 1705 C CA . ASN A 1 203 ? 7.068 -12.474 3.112 1.00 89.25 203 ASN A CA 1
ATOM 1706 C C . ASN A 1 203 ? 7.696 -11.925 1.828 1.00 89.25 203 ASN A C 1
ATOM 1708 O O . ASN A 1 203 ? 8.899 -12.099 1.625 1.00 89.25 203 ASN A O 1
ATOM 1712 N N . PHE A 1 204 ? 6.917 -11.212 1.005 1.00 89.81 204 PHE A N 1
ATOM 1713 C CA . PHE A 1 204 ? 7.468 -10.439 -0.106 1.00 89.81 204 PHE A CA 1
ATOM 1714 C C . PHE A 1 204 ? 8.549 -9.478 0.403 1.00 89.81 204 PHE A C 1
ATOM 1716 O O . PHE A 1 204 ? 9.695 -9.578 -0.024 1.00 89.81 204 PHE A O 1
ATOM 1723 N N . TYR A 1 205 ? 8.229 -8.619 1.378 1.00 88.31 205 TYR A N 1
ATOM 1724 C CA . TYR A 1 205 ? 9.182 -7.663 1.948 1.00 88.31 205 TYR A CA 1
ATOM 1725 C C . TYR A 1 205 ? 10.471 -8.333 2.450 1.00 88.31 205 TYR A C 1
ATOM 1727 O O . TYR A 1 205 ? 11.564 -7.876 2.116 1.00 88.31 205 TYR A O 1
ATOM 1735 N N . LEU A 1 206 ? 10.367 -9.427 3.210 1.00 86.88 206 LEU A N 1
ATOM 1736 C CA . LEU A 1 206 ? 11.528 -10.143 3.744 1.00 86.88 206 LEU A CA 1
ATOM 1737 C C . LEU A 1 206 ? 12.426 -10.700 2.633 1.00 86.88 206 LEU A C 1
ATOM 1739 O O . LEU A 1 206 ? 13.650 -10.578 2.721 1.00 86.88 206 LEU A O 1
ATOM 1743 N N . LEU A 1 207 ? 11.839 -11.276 1.578 1.00 86.88 207 LEU A N 1
ATOM 1744 C CA . LEU A 1 207 ? 12.610 -11.802 0.454 1.00 86.88 207 LEU A CA 1
ATOM 1745 C C . LEU A 1 207 ? 13.281 -10.680 -0.338 1.00 86.88 207 LEU A C 1
ATOM 1747 O O . LEU A 1 207 ? 14.467 -10.775 -0.649 1.00 86.88 207 LEU A O 1
ATOM 1751 N N . VAL A 1 208 ? 12.538 -9.610 -0.628 1.00 85.88 208 VAL A N 1
ATOM 1752 C CA . VAL A 1 208 ? 13.063 -8.417 -1.299 1.00 85.88 208 VAL A CA 1
ATOM 1753 C C . VAL A 1 208 ? 14.238 -7.841 -0.523 1.00 85.88 208 VAL A C 1
ATOM 1755 O O . VAL A 1 208 ? 15.306 -7.632 -1.091 1.00 85.88 208 VAL A O 1
ATOM 1758 N N . ARG A 1 209 ? 14.064 -7.638 0.785 1.00 84.81 209 ARG A N 1
ATOM 1759 C CA . ARG A 1 209 ? 15.110 -7.109 1.656 1.00 84.81 209 ARG A CA 1
ATOM 1760 C C . ARG A 1 209 ? 16.368 -7.968 1.592 1.00 84.81 209 ARG A C 1
ATOM 1762 O O . ARG A 1 209 ? 17.452 -7.421 1.435 1.00 84.81 209 ARG A O 1
ATOM 1769 N N . LYS A 1 210 ? 16.217 -9.295 1.663 1.00 84.88 210 LYS A N 1
ATOM 1770 C CA . LYS A 1 210 ? 17.334 -10.241 1.555 1.00 84.88 210 LYS A CA 1
ATOM 1771 C C . LYS A 1 210 ? 18.043 -10.136 0.201 1.00 84.88 210 LYS A C 1
ATOM 1773 O O . LYS A 1 210 ? 19.268 -10.118 0.166 1.00 84.88 210 LYS A O 1
ATOM 1778 N N . LYS A 1 211 ? 17.296 -10.065 -0.908 1.00 83.75 211 LYS A N 1
ATOM 1779 C CA . LYS A 1 211 ? 17.881 -9.918 -2.252 1.00 83.75 211 LYS A CA 1
ATOM 1780 C C . LYS A 1 211 ? 18.628 -8.585 -2.382 1.00 83.75 211 LYS A C 1
ATOM 1782 O O . LYS A 1 211 ? 19.768 -8.580 -2.823 1.00 83.75 211 LYS A O 1
ATOM 1787 N N . LEU A 1 212 ? 18.037 -7.478 -1.934 1.00 80.88 212 LEU A N 1
ATOM 1788 C CA . LEU A 1 212 ? 18.657 -6.152 -2.018 1.00 80.88 212 LEU A CA 1
ATOM 1789 C C . LEU A 1 212 ? 19.898 -6.008 -1.130 1.00 80.88 212 LEU A C 1
ATOM 1791 O O . LEU A 1 212 ? 20.881 -5.419 -1.572 1.00 80.88 212 LEU A O 1
ATOM 1795 N N . SER A 1 213 ? 19.893 -6.579 0.080 1.00 80.56 213 SER A N 1
ATOM 1796 C CA . SER A 1 213 ? 21.056 -6.525 0.976 1.00 80.56 213 SER A CA 1
ATOM 1797 C C . SER A 1 213 ? 22.273 -7.266 0.426 1.00 80.56 213 SER A C 1
ATOM 1799 O O . SER A 1 213 ? 23.396 -6.905 0.750 1.00 80.56 213 SER A O 1
ATOM 1801 N N . LEU A 1 214 ? 22.062 -8.296 -0.402 1.00 77.94 214 LEU A N 1
ATOM 1802 C CA . LEU A 1 214 ? 23.157 -9.007 -1.072 1.00 77.94 214 LEU A CA 1
ATOM 1803 C C . LEU A 1 214 ? 23.791 -8.181 -2.194 1.00 77.94 214 LEU A C 1
ATOM 1805 O O . LEU A 1 214 ? 24.915 -8.462 -2.593 1.00 77.94 214 LEU A O 1
ATOM 1809 N N . ILE A 1 215 ? 23.062 -7.194 -2.712 1.00 75.19 215 ILE A N 1
ATOM 1810 C CA . ILE A 1 215 ? 23.473 -6.432 -3.883 1.00 75.19 215 ILE A CA 1
ATOM 1811 C C . ILE A 1 215 ? 24.116 -5.099 -3.488 1.00 75.19 215 ILE A C 1
ATOM 1813 O O . ILE A 1 215 ? 25.120 -4.704 -4.075 1.00 75.19 215 ILE A O 1
ATOM 1817 N N . ASN A 1 216 ? 23.554 -4.386 -2.508 1.00 70.50 216 ASN A N 1
ATOM 1818 C CA . ASN A 1 216 ? 24.081 -3.092 -2.084 1.00 70.50 216 ASN A CA 1
ATOM 1819 C C . ASN A 1 216 ? 23.743 -2.811 -0.609 1.00 70.50 216 ASN A C 1
ATOM 1821 O O . ASN A 1 216 ? 22.574 -2.825 -0.212 1.00 70.50 216 ASN A O 1
ATOM 1825 N N . SER A 1 217 ? 24.768 -2.509 0.194 1.00 70.00 217 SER A N 1
ATOM 1826 C CA . SER A 1 217 ? 24.646 -2.218 1.631 1.00 70.00 217 SER A CA 1
ATOM 1827 C C . SER A 1 217 ? 23.783 -0.986 1.931 1.00 70.00 217 SER A C 1
ATOM 1829 O O . SER A 1 217 ? 23.182 -0.890 3.001 1.00 70.00 217 SER A O 1
ATOM 1831 N N . LEU A 1 218 ? 23.603 -0.079 0.962 1.00 66.12 218 LEU A N 1
ATOM 1832 C CA . LEU A 1 218 ? 22.665 1.043 1.072 1.00 66.12 218 LEU A CA 1
ATOM 1833 C C . LEU A 1 218 ? 21.209 0.580 1.272 1.00 66.12 218 LEU A C 1
ATOM 1835 O O . LEU A 1 218 ? 20.406 1.324 1.838 1.00 66.12 218 LEU A O 1
ATOM 1839 N N . TYR A 1 219 ? 20.871 -0.656 0.888 1.00 70.88 219 TYR A N 1
ATOM 1840 C CA . TYR A 1 219 ? 19.540 -1.238 1.079 1.00 70.88 219 TYR A CA 1
ATOM 1841 C C . TYR A 1 219 ? 19.386 -2.065 2.365 1.00 70.88 219 TYR A C 1
ATOM 1843 O O . TYR A 1 219 ? 18.315 -2.629 2.597 1.00 70.88 219 TYR A O 1
ATOM 1851 N N . GLU A 1 220 ? 20.377 -2.098 3.263 1.00 66.69 220 GLU A N 1
ATOM 1852 C CA . GLU A 1 220 ? 20.230 -2.738 4.586 1.00 66.69 220 GLU A CA 1
ATOM 1853 C C . GLU A 1 220 ? 19.050 -2.170 5.390 1.00 66.69 220 GLU A C 1
ATOM 1855 O O . GLU A 1 220 ? 18.407 -2.867 6.186 1.00 66.69 220 GLU A O 1
ATOM 1860 N N . ASN A 1 221 ? 18.749 -0.895 5.139 1.00 71.06 221 ASN A N 1
ATOM 1861 C CA . ASN A 1 221 ? 17.663 -0.146 5.750 1.00 71.06 221 ASN A CA 1
ATOM 1862 C C . ASN A 1 221 ? 16.405 -0.085 4.871 1.00 71.06 221 ASN A C 1
ATOM 1864 O O . ASN A 1 221 ? 15.559 0.762 5.126 1.00 71.06 221 ASN A O 1
ATOM 1868 N N . PHE A 1 222 ? 16.265 -0.953 3.863 1.00 79.06 222 PHE A N 1
ATOM 1869 C CA . PHE A 1 222 ? 15.076 -1.000 3.013 1.00 79.06 222 PHE A CA 1
ATOM 1870 C C . PHE A 1 222 ? 13.789 -1.066 3.847 1.00 79.06 222 PHE A C 1
ATOM 1872 O O . PHE A 1 222 ? 13.673 -1.866 4.781 1.00 79.06 222 PHE A O 1
ATOM 1879 N N . GLY A 1 223 ? 12.826 -0.218 3.494 1.00 82.75 223 GLY A N 1
ATOM 1880 C CA . GLY A 1 223 ? 11.512 -0.177 4.110 1.00 82.75 223 GLY A CA 1
ATOM 1881 C C . GLY A 1 223 ? 10.403 -0.017 3.080 1.00 82.75 223 GLY A C 1
ATOM 1882 O O . GLY A 1 223 ? 10.635 0.449 1.965 1.00 82.75 223 GLY A O 1
ATOM 1883 N N . VAL A 1 224 ? 9.196 -0.420 3.467 1.00 86.75 224 VAL A N 1
ATOM 1884 C CA . VAL A 1 224 ? 7.985 -0.362 2.644 1.00 86.75 224 VAL A CA 1
ATOM 1885 C C . VAL A 1 224 ? 6.760 -0.054 3.488 1.00 86.75 224 VAL A C 1
ATOM 1887 O O . VAL A 1 224 ? 6.713 -0.346 4.686 1.00 86.75 224 VAL A O 1
ATOM 1890 N N . HIS A 1 225 ? 5.734 0.470 2.829 1.00 88.44 225 HIS A N 1
ATOM 1891 C CA . HIS A 1 225 ? 4.376 0.482 3.352 1.00 88.44 225 HIS A CA 1
ATOM 1892 C C . HIS A 1 225 ? 3.580 -0.659 2.720 1.00 88.44 225 HIS A C 1
ATOM 1894 O O . HIS A 1 225 ? 3.467 -0.753 1.494 1.00 88.44 225 HIS A O 1
ATOM 1900 N N . LEU A 1 226 ? 3.005 -1.510 3.565 1.00 91.88 226 LEU A N 1
ATOM 1901 C CA . LEU A 1 226 ? 2.084 -2.565 3.165 1.00 91.88 226 LEU A CA 1
ATOM 1902 C C . LEU A 1 226 ? 0.654 -2.034 3.315 1.00 91.88 226 LEU A C 1
ATOM 1904 O O . LEU A 1 226 ? 0.109 -2.041 4.418 1.00 91.88 226 LEU A O 1
ATOM 1908 N N . CYS A 1 227 ? 0.067 -1.522 2.232 1.00 92.56 227 CYS A N 1
ATOM 1909 C CA . CYS A 1 227 ? -1.227 -0.843 2.247 1.00 92.56 227 CYS A CA 1
ATOM 1910 C C . CYS A 1 227 ? -2.378 -1.753 1.802 1.00 92.56 227 CYS A C 1
ATOM 1912 O O . CYS A 1 227 ? -2.316 -2.392 0.754 1.00 92.56 227 CYS A O 1
ATOM 1914 N N . LEU A 1 228 ? -3.469 -1.739 2.563 1.00 92.50 228 LEU A N 1
ATOM 1915 C CA . LEU A 1 228 ? -4.647 -2.582 2.390 1.00 92.50 228 LEU A CA 1
ATOM 1916 C C . LEU A 1 228 ? -5.904 -1.726 2.348 1.00 92.50 228 LEU A C 1
ATOM 1918 O O . LEU A 1 228 ? -6.085 -0.846 3.191 1.00 92.50 228 LEU A O 1
ATOM 1922 N N . TYR A 1 229 ? -6.797 -1.997 1.403 1.00 91.81 229 TYR A N 1
ATOM 1923 C CA . TYR A 1 229 ? -8.106 -1.354 1.384 1.00 91.81 229 TYR A CA 1
ATOM 1924 C C . TYR A 1 229 ? -9.032 -2.088 2.340 1.00 91.81 229 TYR A C 1
ATOM 1926 O O . TYR A 1 229 ? -9.253 -3.289 2.193 1.00 91.81 229 TYR A O 1
ATOM 1934 N N . VAL A 1 230 ? -9.560 -1.372 3.328 1.00 90.94 230 VAL A N 1
ATOM 1935 C CA . VAL A 1 230 ? -10.328 -1.976 4.418 1.00 90.94 230 VAL A CA 1
ATOM 1936 C C . VAL A 1 230 ? -11.643 -1.247 4.636 1.00 90.94 230 VAL A C 1
ATOM 1938 O O . VAL A 1 230 ? -11.737 -0.049 4.382 1.00 90.94 230 VAL A O 1
ATOM 1941 N N . ARG A 1 231 ? -12.630 -1.985 5.139 1.00 88.56 231 ARG A N 1
ATOM 1942 C CA . ARG A 1 231 ? -13.876 -1.462 5.708 1.00 88.56 231 ARG A CA 1
ATOM 1943 C C . ARG A 1 231 ? -14.240 -2.213 6.987 1.00 88.56 231 ARG A C 1
ATOM 1945 O O . ARG A 1 231 ? -13.892 -3.392 7.134 1.00 88.56 231 ARG A O 1
ATOM 1952 N N . GLY A 1 232 ? -14.945 -1.556 7.895 1.00 83.44 232 GLY A N 1
ATOM 1953 C CA . GLY A 1 232 ? -15.607 -2.183 9.029 1.00 83.44 232 GLY A CA 1
ATOM 1954 C C . GLY A 1 232 ? -16.760 -3.067 8.552 1.00 83.44 232 GLY A C 1
ATOM 1955 O O . GLY A 1 232 ? -17.482 -2.727 7.618 1.00 83.44 232 GLY A O 1
ATOM 1956 N N . ARG A 1 233 ? -16.933 -4.245 9.164 1.00 78.62 233 ARG A N 1
ATOM 1957 C CA . ARG A 1 233 ? -18.055 -5.143 8.830 1.00 78.62 233 ARG A CA 1
ATOM 1958 C C . ARG A 1 233 ? -18.818 -5.619 10.058 1.00 78.62 233 ARG A C 1
ATOM 1960 O O . ARG A 1 233 ? -20.035 -5.482 10.111 1.00 78.62 233 ARG A O 1
ATOM 1967 N N . LYS A 1 234 ? -18.116 -6.203 11.027 1.00 77.88 234 LYS A N 1
ATOM 1968 C CA . LYS A 1 234 ? -18.650 -6.653 12.325 1.00 77.88 234 LYS A CA 1
ATOM 1969 C C . LYS A 1 234 ? -17.607 -6.394 13.399 1.00 77.88 234 LYS A C 1
ATOM 1971 O O . LYS A 1 234 ? -16.436 -6.257 13.068 1.00 77.88 234 LYS A O 1
ATOM 1976 N N . LYS A 1 235 ? -18.008 -6.333 14.672 1.00 72.06 235 LYS A N 1
ATOM 1977 C CA . LYS A 1 235 ? -17.047 -6.205 15.776 1.00 72.06 235 LYS A CA 1
ATOM 1978 C C . LYS A 1 235 ? -15.972 -7.295 15.631 1.00 72.06 235 LYS A C 1
ATOM 1980 O O . LYS A 1 235 ? -16.320 -8.454 15.410 1.00 72.06 235 LYS A O 1
ATOM 1985 N N . ASN A 1 236 ? -14.698 -6.907 15.704 1.00 69.50 236 ASN A N 1
ATOM 1986 C CA . ASN A 1 236 ? -13.524 -7.769 15.498 1.00 69.50 236 ASN A CA 1
ATOM 1987 C C . ASN A 1 236 ? -13.297 -8.303 14.062 1.00 69.50 236 ASN A C 1
ATOM 1989 O O . ASN A 1 236 ? -12.535 -9.252 13.886 1.00 69.50 236 ASN A O 1
ATOM 1993 N N . GLN A 1 237 ? -13.929 -7.728 13.029 1.00 75.31 237 GLN A N 1
ATOM 1994 C CA . GLN A 1 237 ? -13.764 -8.156 11.632 1.00 75.31 237 GLN A CA 1
ATOM 1995 C C . GLN A 1 237 ? -13.665 -6.970 10.661 1.00 75.31 237 GLN A C 1
ATOM 1997 O O . GLN A 1 237 ? -14.672 -6.336 10.322 1.00 75.31 237 GLN A O 1
ATOM 2002 N N . THR A 1 238 ? -12.466 -6.744 10.120 1.00 76.25 238 THR A N 1
ATOM 2003 C CA . THR A 1 238 ? -12.287 -5.917 8.919 1.00 76.25 238 THR A CA 1
ATOM 2004 C C . THR A 1 238 ? -12.480 -6.755 7.662 1.00 76.25 238 THR A C 1
ATOM 2006 O O . THR A 1 238 ? -12.169 -7.946 7.618 1.00 76.25 238 THR A O 1
ATOM 2009 N N . HIS A 1 239 ? -13.014 -6.131 6.617 1.00 83.12 239 HIS A N 1
ATOM 2010 C CA . HIS A 1 239 ? -13.152 -6.752 5.308 1.00 83.12 239 HIS A CA 1
ATOM 2011 C C . HIS A 1 239 ? -12.222 -6.074 4.310 1.00 83.12 239 HIS A C 1
ATOM 2013 O O . HIS A 1 239 ? -12.130 -4.846 4.294 1.00 83.12 239 HIS A O 1
ATOM 2019 N N . LEU A 1 240 ? -11.581 -6.869 3.453 1.00 86.94 240 LEU A N 1
ATOM 2020 C CA . LEU A 1 240 ? -10.815 -6.341 2.331 1.00 86.94 240 LEU A CA 1
ATOM 2021 C C . LEU A 1 240 ? -11.756 -5.734 1.293 1.00 86.94 240 LEU A C 1
ATOM 2023 O O . LEU A 1 240 ? -12.755 -6.336 0.901 1.00 86.94 240 LEU A O 1
ATOM 2027 N N . CYS A 1 241 ? -11.440 -4.529 0.853 1.00 87.75 241 CYS A N 1
ATOM 2028 C CA . CYS A 1 241 ? -12.148 -3.864 -0.226 1.00 87.75 241 CYS A CA 1
ATOM 2029 C C . CYS A 1 241 ? -11.364 -4.014 -1.521 1.00 87.75 241 CYS A C 1
ATOM 2031 O O . CYS A 1 241 ? -10.137 -4.032 -1.530 1.00 87.75 241 CYS A O 1
ATOM 2033 N N . GLU A 1 242 ? -12.088 -4.065 -2.627 1.00 90.44 242 GLU A N 1
ATOM 2034 C CA . GLU A 1 242 ? -11.496 -3.981 -3.952 1.00 90.44 242 GLU A CA 1
ATOM 2035 C C . GLU A 1 242 ? -11.610 -2.545 -4.457 1.00 90.44 242 GLU A C 1
ATOM 2037 O O . GLU A 1 242 ? -12.655 -1.907 -4.310 1.00 90.44 242 GLU A O 1
ATOM 2042 N N . ARG A 1 243 ? -10.548 -2.038 -5.081 1.00 89.94 243 ARG A N 1
ATOM 2043 C CA . ARG A 1 243 ? -10.591 -0.802 -5.867 1.00 89.94 243 ARG A CA 1
ATOM 2044 C C . ARG A 1 243 ? -10.055 -1.067 -7.255 1.00 89.94 243 ARG A C 1
ATOM 2046 O O . ARG A 1 243 ? -9.198 -1.929 -7.437 1.00 89.94 243 ARG A O 1
ATOM 2053 N N . TYR A 1 244 ? -10.574 -0.334 -8.228 1.00 92.00 244 TYR A N 1
ATOM 2054 C CA . TYR A 1 244 ? -10.047 -0.398 -9.578 1.00 92.00 244 TYR A CA 1
ATOM 2055 C C . TYR A 1 244 ? -8.760 0.408 -9.683 1.00 92.00 244 TYR A C 1
ATOM 2057 O O . TYR A 1 244 ? -8.710 1.554 -9.240 1.00 92.00 244 TYR A O 1
ATOM 2065 N N . ASP A 1 245 ? -7.751 -0.190 -10.301 1.00 92.00 245 ASP A N 1
ATOM 2066 C CA . ASP A 1 245 ? -6.509 0.483 -10.654 1.00 92.00 245 ASP A CA 1
ATOM 2067 C C . ASP A 1 245 ? -6.011 -0.007 -12.017 1.00 92.00 245 ASP A C 1
ATOM 2069 O O . ASP A 1 245 ? -6.449 -1.038 -12.542 1.00 92.00 245 ASP A O 1
ATOM 2073 N N . ARG A 1 246 ? -5.124 0.777 -12.617 1.00 92.69 246 ARG A N 1
ATOM 2074 C CA . ARG A 1 246 ? -4.553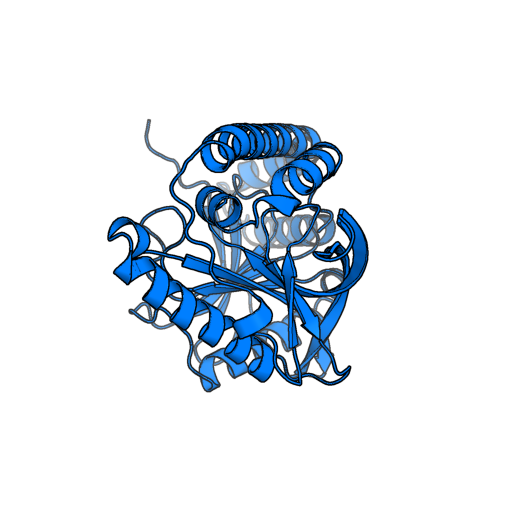 0.532 -13.936 1.00 92.69 246 ARG A CA 1
ATOM 2075 C C . ARG A 1 246 ? -3.218 -0.175 -13.775 1.00 92.69 246 ARG A C 1
ATOM 2077 O O . ARG A 1 246 ? -2.325 0.335 -13.105 1.00 92.69 246 ARG A O 1
ATOM 2084 N N . ILE A 1 247 ? -3.074 -1.332 -14.409 1.00 94.00 247 ILE A N 1
ATOM 2085 C CA . ILE A 1 247 ? -1.862 -2.153 -14.337 1.00 94.00 247 ILE A CA 1
ATOM 2086 C C . ILE A 1 247 ? -1.160 -2.233 -15.682 1.00 94.00 247 ILE A C 1
ATOM 2088 O O . ILE A 1 247 ? -1.804 -2.141 -16.727 1.00 94.00 247 ILE A O 1
ATOM 2092 N N . LEU A 1 248 ? 0.149 -2.449 -15.632 1.00 92.25 248 LEU A N 1
ATOM 2093 C CA . LEU A 1 248 ? 0.988 -2.720 -16.796 1.00 92.25 248 LEU A CA 1
ATOM 2094 C C . LEU A 1 248 ? 0.952 -4.220 -17.122 1.00 92.25 248 LEU A C 1
ATOM 2096 O O . LEU A 1 248 ? 1.101 -5.048 -16.220 1.00 92.25 248 LEU A O 1
ATOM 2100 N N . ILE A 1 249 ? 0.753 -4.573 -18.396 1.00 87.62 249 ILE A N 1
ATOM 2101 C CA . ILE A 1 249 ? 0.725 -5.965 -18.872 1.00 87.62 249 ILE A CA 1
ATOM 2102 C C . ILE A 1 249 ? 1.896 -6.225 -19.817 1.00 87.62 249 ILE A C 1
ATOM 2104 O O . ILE A 1 249 ? 2.056 -5.538 -20.824 1.00 87.62 249 ILE A O 1
ATOM 2108 N N . ASN A 1 250 ? 2.685 -7.249 -19.480 1.00 73.62 250 ASN A N 1
ATOM 2109 C CA . ASN A 1 250 ? 3.958 -7.580 -20.128 1.00 73.62 250 ASN A CA 1
ATOM 2110 C C . ASN A 1 250 ? 3.796 -7.972 -21.600 1.00 73.62 250 ASN A C 1
ATOM 2112 O O . ASN A 1 250 ? 4.603 -7.588 -22.435 1.00 73.62 250 ASN A O 1
ATOM 2116 N N . ASP A 1 251 ? 2.719 -8.686 -21.920 1.00 65.94 251 ASP A N 1
ATOM 2117 C CA . ASP A 1 251 ? 2.594 -9.379 -23.205 1.00 65.94 251 ASP A CA 1
ATOM 2118 C C . ASP A 1 251 ? 2.094 -8.476 -24.345 1.00 65.94 251 ASP A C 1
ATOM 2120 O O . ASP A 1 251 ? 2.027 -8.911 -25.4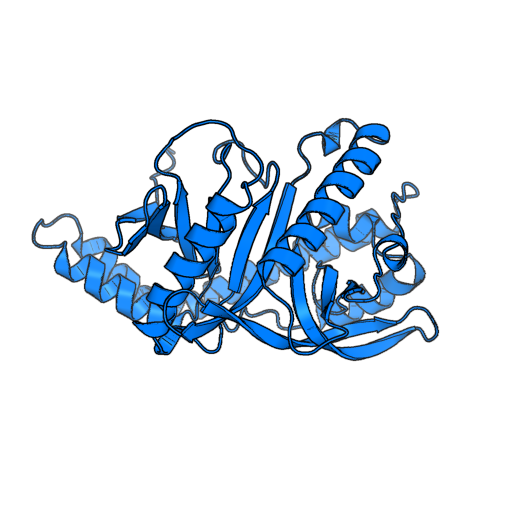92 1.00 65.94 251 ASP A O 1
ATOM 2124 N N . SER A 1 252 ? 1.716 -7.224 -24.059 1.00 62.22 252 SER A N 1
ATOM 2125 C CA . SER A 1 252 ? 1.061 -6.368 -25.057 1.00 62.22 252 SER A CA 1
ATOM 2126 C C . SER A 1 252 ? 1.376 -4.876 -24.979 1.00 62.22 252 SER A C 1
ATOM 2128 O O . SER A 1 252 ? 0.816 -4.120 -25.772 1.00 62.22 252 SER A O 1
ATOM 2130 N N . ASN A 1 253 ? 2.233 -4.414 -24.058 1.00 70.81 253 ASN A N 1
ATOM 2131 C CA . ASN A 1 253 ? 2.421 -2.973 -23.823 1.00 70.81 253 ASN A CA 1
ATOM 2132 C C . ASN A 1 253 ? 1.084 -2.238 -23.579 1.00 70.81 253 ASN A C 1
ATOM 2134 O O . ASN A 1 253 ? 0.912 -1.065 -23.913 1.00 70.81 253 ASN A O 1
ATOM 2138 N N . GLN A 1 254 ? 0.112 -2.945 -22.996 1.00 83.31 254 GLN A N 1
ATOM 2139 C CA . GLN A 1 254 ? -1.215 -2.418 -22.707 1.00 83.31 254 GLN A CA 1
ATOM 2140 C C . GLN A 1 254 ? -1.380 -2.126 -21.224 1.00 83.31 254 GLN A C 1
ATOM 2142 O O . GLN A 1 254 ? -0.732 -2.705 -20.347 1.00 83.31 254 GLN A O 1
ATOM 2147 N N . ILE A 1 255 ? -2.333 -1.240 -20.964 1.00 90.50 255 ILE A N 1
ATOM 2148 C CA . ILE A 1 255 ? -2.820 -0.936 -19.631 1.00 90.50 255 ILE A CA 1
ATOM 2149 C C . ILE A 1 255 ? -4.175 -1.605 -19.470 1.00 90.50 255 ILE A C 1
ATOM 2151 O O . ILE A 1 255 ? -5.051 -1.461 -20.323 1.00 90.50 255 ILE A O 1
ATOM 2155 N N . LYS A 1 256 ? -4.372 -2.304 -18.354 1.00 92.94 256 LYS A N 1
ATOM 2156 C CA . LYS A 1 256 ? -5.662 -2.912 -18.020 1.00 92.94 256 LYS A CA 1
ATOM 2157 C C . LYS A 1 256 ? -6.187 -2.364 -16.711 1.00 92.94 256 LYS A C 1
ATOM 2159 O O . LYS A 1 256 ? -5.442 -2.227 -15.746 1.00 92.94 256 LYS A O 1
ATOM 2164 N N . LEU A 1 257 ? -7.486 -2.096 -16.675 1.00 93.88 257 LEU A N 1
ATOM 2165 C CA . LEU A 1 257 ? -8.191 -1.793 -15.440 1.00 93.88 257 LEU A CA 1
ATOM 2166 C C . LEU A 1 257 ? -8.520 -3.104 -14.719 1.00 93.88 257 LEU A C 1
ATOM 2168 O O . LEU A 1 257 ? -9.191 -3.976 -15.275 1.00 93.88 257 LEU A O 1
ATOM 2172 N N . VAL A 1 258 ? -8.045 -3.258 -13.489 1.00 93.50 258 VAL A N 1
ATOM 2173 C CA . VAL A 1 258 ? -8.266 -4.456 -12.668 1.00 93.50 258 VAL A CA 1
ATOM 2174 C C . VAL A 1 258 ? -8.647 -4.071 -11.252 1.00 93.50 258 VAL A C 1
ATOM 2176 O O . VAL A 1 258 ? -8.385 -2.957 -10.807 1.00 93.50 258 VAL A O 1
ATOM 2179 N N . ARG A 1 259 ? -9.252 -5.009 -10.527 1.00 93.38 259 ARG A N 1
ATOM 2180 C CA . ARG A 1 259 ? -9.518 -4.850 -9.102 1.00 93.38 259 ARG A CA 1
ATOM 2181 C C . ARG A 1 259 ? -8.311 -5.295 -8.287 1.00 93.38 259 ARG A C 1
ATOM 2183 O O . ARG A 1 259 ? -7.828 -6.413 -8.453 1.00 93.38 259 ARG A O 1
ATOM 2190 N N . ILE A 1 260 ? -7.857 -4.425 -7.398 1.00 94.19 260 ILE A N 1
ATOM 2191 C CA . ILE A 1 260 ? -6.796 -4.693 -6.430 1.00 94.19 260 ILE A CA 1
ATOM 2192 C C . ILE A 1 260 ? -7.331 -4.541 -5.006 1.00 94.19 260 ILE A C 1
ATOM 2194 O O . ILE A 1 260 ? -8.247 -3.759 -4.752 1.00 94.19 260 ILE A O 1
ATOM 2198 N N . VAL A 1 261 ? -6.747 -5.288 -4.073 1.00 93.75 261 VAL A N 1
ATOM 2199 C CA . VAL A 1 261 ? -7.121 -5.286 -2.642 1.00 93.75 261 VAL A CA 1
ATOM 2200 C C . VAL A 1 261 ? -6.172 -4.457 -1.773 1.00 93.75 261 VAL A C 1
ATOM 2202 O O . VAL A 1 261 ? -6.394 -4.264 -0.577 1.00 93.75 261 VAL A O 1
ATOM 2205 N N . GLY A 1 262 ? -5.095 -3.963 -2.375 1.00 93.50 262 GLY A N 1
ATOM 2206 C CA . GLY A 1 262 ? -4.046 -3.219 -1.704 1.00 93.50 262 GLY A CA 1
ATOM 2207 C C . GLY A 1 262 ? -2.842 -3.013 -2.613 1.00 93.50 262 GLY A C 1
ATOM 2208 O O . GLY A 1 262 ? -2.856 -3.379 -3.792 1.00 93.50 262 GLY A O 1
ATOM 2209 N N . TYR A 1 263 ? -1.797 -2.422 -2.049 1.00 94.50 263 TYR A N 1
ATOM 2210 C CA . TYR A 1 263 ? -0.544 -2.164 -2.740 1.00 94.50 263 TYR A CA 1
ATOM 2211 C C . TYR A 1 263 ? 0.641 -2.138 -1.773 1.00 94.50 263 TYR A C 1
ATOM 2213 O O . TYR A 1 263 ? 0.498 -1.906 -0.573 1.00 94.50 263 TYR A O 1
ATOM 2221 N N . ILE A 1 264 ? 1.831 -2.331 -2.324 1.00 93.00 264 ILE A N 1
ATOM 2222 C CA . ILE A 1 264 ? 3.110 -2.141 -1.649 1.00 93.00 264 ILE A CA 1
ATOM 2223 C C . ILE A 1 264 ? 3.718 -0.855 -2.192 1.00 93.00 264 ILE A C 1
ATOM 2225 O O . ILE A 1 264 ? 3.887 -0.703 -3.405 1.00 93.00 264 ILE A O 1
ATOM 2229 N N . GLN A 1 265 ? 4.028 0.076 -1.296 1.00 90.25 265 GLN A N 1
ATOM 2230 C CA . GLN A 1 265 ? 4.744 1.300 -1.633 1.00 90.25 265 GLN A CA 1
ATOM 2231 C C . GLN A 1 265 ? 6.184 1.186 -1.133 1.00 90.25 265 GLN A C 1
ATOM 2233 O O . GLN A 1 265 ? 6.423 0.950 0.051 1.00 90.25 265 GLN A O 1
ATOM 2238 N N . MET A 1 266 ? 7.122 1.327 -2.065 1.00 85.75 266 MET A N 1
ATOM 2239 C CA . MET A 1 266 ? 8.567 1.305 -1.840 1.00 85.75 266 MET A CA 1
ATOM 2240 C C . MET A 1 266 ? 9.179 2.636 -2.274 1.00 85.75 266 MET A C 1
ATOM 2242 O O . MET A 1 266 ? 8.484 3.434 -2.905 1.00 85.75 266 MET A O 1
ATOM 2246 N N . ASP A 1 267 ? 10.434 2.892 -1.893 1.00 80.88 267 ASP A N 1
ATOM 2247 C CA . ASP A 1 267 ? 11.132 4.123 -2.272 1.00 80.88 267 ASP A CA 1
ATOM 2248 C C . ASP A 1 267 ? 11.055 4.323 -3.792 1.00 80.88 267 ASP A C 1
ATOM 2250 O O . ASP A 1 267 ? 11.194 3.364 -4.556 1.00 80.88 267 ASP A O 1
ATOM 2254 N N . GLU A 1 268 ? 10.795 5.555 -4.229 1.00 80.56 268 GLU A N 1
ATOM 2255 C CA . GLU A 1 268 ? 10.535 5.837 -5.638 1.00 80.56 268 GLU A CA 1
ATOM 2256 C C . GLU A 1 268 ? 11.722 5.470 -6.531 1.00 80.56 268 GLU A C 1
ATOM 2258 O O . GLU A 1 268 ? 11.521 4.937 -7.622 1.00 80.56 268 GLU A O 1
ATOM 2263 N N . GLN A 1 269 ? 12.953 5.702 -6.071 1.00 82.44 269 GLN A N 1
ATOM 2264 C CA . GLN A 1 269 ? 14.147 5.341 -6.829 1.00 82.44 269 GLN A CA 1
ATOM 2265 C C . GLN A 1 269 ? 14.243 3.822 -6.980 1.00 82.44 269 GLN A C 1
ATOM 2267 O O . GLN A 1 269 ? 14.525 3.320 -8.069 1.00 82.44 269 GLN A O 1
ATOM 2272 N N . LEU A 1 270 ? 13.976 3.081 -5.906 1.00 82.62 270 LEU A N 1
ATOM 2273 C CA . LEU A 1 270 ? 13.989 1.625 -5.951 1.00 82.62 270 LEU A CA 1
ATOM 2274 C C . LEU A 1 270 ? 12.885 1.066 -6.858 1.00 82.62 270 LEU A C 1
ATOM 2276 O O . LEU A 1 270 ? 13.174 0.193 -7.673 1.00 82.62 270 LEU A O 1
ATOM 2280 N N . TYR A 1 271 ? 11.657 1.592 -6.770 1.00 88.12 271 TYR A N 1
ATOM 2281 C CA . TYR A 1 271 ? 10.562 1.187 -7.657 1.00 88.12 271 TYR A CA 1
ATOM 2282 C C . TYR A 1 271 ? 10.953 1.342 -9.127 1.00 88.12 271 TYR A C 1
ATOM 2284 O O . TYR A 1 271 ? 10.771 0.421 -9.919 1.00 88.12 271 TYR A O 1
ATOM 2292 N N . LEU A 1 272 ? 11.517 2.496 -9.492 1.00 88.38 272 LEU A N 1
ATOM 2293 C CA . LEU A 1 272 ? 11.885 2.801 -10.874 1.00 88.38 272 LEU A CA 1
ATOM 2294 C C . LEU A 1 272 ? 13.001 1.887 -11.392 1.00 88.38 272 LEU A C 1
ATOM 2296 O O . LEU A 1 272 ? 12.939 1.446 -12.535 1.00 88.38 272 LEU A O 1
ATOM 2300 N N . ARG A 1 273 ? 13.975 1.533 -10.545 1.00 85.88 273 ARG A N 1
ATOM 2301 C CA . ARG A 1 273 ? 15.025 0.548 -10.872 1.00 85.88 273 ARG A CA 1
ATOM 2302 C C . ARG A 1 273 ? 14.499 -0.883 -11.004 1.00 85.88 273 ARG A C 1
ATOM 2304 O O . ARG A 1 273 ? 15.147 -1.727 -11.621 1.00 85.88 273 ARG A O 1
ATOM 2311 N N . TRP A 1 274 ? 13.363 -1.170 -10.378 1.00 86.44 274 TRP A N 1
ATOM 2312 C CA . TRP A 1 274 ? 12.699 -2.472 -10.398 1.00 86.44 274 TRP A CA 1
ATOM 2313 C C . TRP A 1 274 ? 11.660 -2.622 -11.493 1.00 86.44 274 TRP A C 1
ATOM 2315 O O . TRP A 1 274 ? 11.285 -3.745 -11.822 1.00 86.44 274 TRP A O 1
ATOM 2325 N N . LEU A 1 275 ? 11.171 -1.517 -12.042 1.00 89.00 275 LEU A N 1
ATOM 2326 C CA . LEU A 1 275 ? 10.236 -1.543 -13.147 1.00 89.00 275 LEU A CA 1
ATOM 2327 C C . LEU A 1 275 ? 10.931 -2.178 -14.370 1.00 89.00 275 LEU A C 1
ATOM 2329 O O . LEU A 1 275 ? 11.995 -1.695 -14.764 1.00 89.00 275 LEU A O 1
ATOM 2333 N N . PRO A 1 276 ? 10.369 -3.240 -14.982 1.00 88.25 276 PRO A N 1
ATOM 2334 C CA . PRO A 1 276 ? 10.876 -3.793 -16.232 1.00 88.25 276 PRO A CA 1
ATOM 2335 C C . PRO A 1 276 ? 11.070 -2.716 -17.301 1.00 88.25 276 PRO A C 1
ATOM 2337 O O . PRO A 1 276 ? 10.199 -1.864 -17.478 1.00 88.25 276 PRO A O 1
ATOM 2340 N N . THR A 1 277 ? 12.171 -2.793 -18.050 1.00 87.56 277 THR A N 1
ATOM 2341 C CA . THR A 1 277 ? 12.524 -1.817 -19.100 1.00 87.56 277 THR A CA 1
ATOM 2342 C C . THR A 1 277 ? 11.423 -1.646 -20.142 1.00 87.56 277 THR A C 1
ATOM 2344 O O . THR A 1 277 ? 11.117 -0.528 -20.547 1.00 87.56 277 THR A O 1
ATOM 2347 N N . ILE A 1 278 ? 10.741 -2.739 -20.491 1.00 87.69 278 ILE A N 1
ATOM 2348 C CA . ILE A 1 278 ? 9.584 -2.735 -21.395 1.00 87.69 278 ILE A CA 1
ATOM 2349 C C . ILE A 1 278 ? 8.445 -1.806 -20.927 1.00 87.69 278 ILE A C 1
ATOM 2351 O O . ILE A 1 278 ? 7.708 -1.265 -21.747 1.00 87.69 278 ILE A O 1
ATOM 2355 N N . PHE A 1 279 ? 8.323 -1.554 -19.621 1.00 90.81 279 PHE A N 1
ATOM 2356 C CA . PHE A 1 279 ? 7.280 -0.702 -19.051 1.00 90.81 279 PHE A CA 1
ATOM 2357 C C . PHE A 1 279 ? 7.689 0.751 -18.829 1.00 90.81 279 PHE A C 1
ATOM 2359 O O . PHE A 1 279 ? 6.814 1.568 -18.542 1.00 90.81 279 PHE A O 1
ATOM 2366 N N . HIS A 1 280 ? 8.972 1.097 -18.952 1.00 91.06 280 HIS A N 1
ATOM 2367 C CA . HIS A 1 280 ? 9.496 2.419 -18.584 1.00 91.06 280 HIS A CA 1
ATOM 2368 C C . HIS A 1 280 ? 8.734 3.561 -19.257 1.00 91.06 280 HIS A C 1
ATOM 2370 O O . HIS A 1 280 ? 8.194 4.435 -18.575 1.00 91.06 280 HIS A O 1
ATOM 2376 N N . GLN A 1 281 ? 8.609 3.518 -20.586 1.00 90.69 281 GLN A N 1
ATOM 2377 C CA . GLN A 1 281 ? 7.957 4.592 -21.336 1.00 90.69 281 GLN A CA 1
ATOM 2378 C C . GLN A 1 281 ? 6.449 4.666 -21.068 1.00 90.69 281 GLN A C 1
ATOM 2380 O O . GLN A 1 281 ? 5.889 5.755 -20.941 1.00 90.69 281 GLN A O 1
ATOM 2385 N N . ILE A 1 282 ? 5.780 3.515 -20.967 1.00 91.75 282 ILE A N 1
ATOM 2386 C CA . ILE A 1 282 ? 4.331 3.451 -20.736 1.00 91.75 282 ILE A CA 1
ATOM 2387 C C . ILE A 1 282 ? 4.006 3.985 -19.345 1.00 91.75 282 ILE A C 1
ATOM 2389 O O . ILE A 1 282 ? 3.122 4.827 -19.203 1.00 91.75 282 ILE A O 1
ATOM 2393 N N . TRP A 1 283 ? 4.751 3.544 -18.330 1.00 92.81 283 TRP A N 1
ATOM 2394 C CA . TRP A 1 283 ? 4.595 4.032 -16.967 1.00 92.81 283 TRP A CA 1
ATOM 2395 C C . TRP A 1 283 ? 4.842 5.536 -16.886 1.00 92.81 283 TRP A C 1
ATOM 2397 O O . TRP A 1 283 ? 4.038 6.242 -16.287 1.00 92.81 283 TRP A O 1
ATOM 2407 N N . LEU A 1 284 ? 5.900 6.050 -17.525 1.00 91.62 284 LEU A N 1
ATOM 2408 C CA . LEU A 1 284 ? 6.209 7.480 -17.506 1.00 91.62 284 LEU A CA 1
ATOM 2409 C C . LEU A 1 284 ? 5.074 8.310 -18.121 1.00 91.62 284 LEU A C 1
ATOM 2411 O O . LEU A 1 284 ? 4.620 9.281 -17.512 1.00 91.62 284 LEU A O 1
ATOM 2415 N N . ASN A 1 285 ? 4.574 7.887 -19.286 1.00 90.88 285 ASN A N 1
ATOM 2416 C CA . ASN A 1 285 ? 3.459 8.537 -19.970 1.00 90.88 285 ASN A CA 1
ATOM 2417 C C . ASN A 1 285 ? 2.186 8.539 -19.108 1.00 90.88 285 ASN A C 1
ATOM 2419 O O . ASN A 1 285 ? 1.477 9.543 -19.037 1.00 90.88 285 ASN A O 1
ATOM 2423 N N . GLU A 1 286 ? 1.881 7.424 -18.444 1.00 90.31 286 GLU A N 1
ATOM 2424 C CA . GLU A 1 286 ? 0.695 7.312 -17.595 1.00 90.31 286 GLU A CA 1
ATOM 2425 C C . GLU A 1 286 ? 0.826 8.082 -16.287 1.00 90.31 286 GLU A C 1
ATOM 2427 O O . GLU A 1 286 ? -0.109 8.778 -15.883 1.00 90.31 286 GLU A O 1
ATOM 2432 N N . PHE A 1 287 ? 1.980 8.012 -15.634 1.00 89.00 287 PHE A N 1
ATOM 2433 C CA . PHE A 1 287 ? 2.259 8.735 -14.401 1.00 89.00 287 PHE A CA 1
ATOM 2434 C C . PHE A 1 287 ? 2.184 10.256 -14.605 1.00 89.00 287 PHE A C 1
ATOM 2436 O O . PHE A 1 287 ? 1.641 10.966 -13.760 1.00 89.00 287 PHE A O 1
ATOM 2443 N N . GLN A 1 288 ? 2.638 10.765 -15.756 1.00 88.38 288 GLN A N 1
ATOM 2444 C CA . GLN A 1 288 ? 2.511 12.182 -16.124 1.00 88.38 288 GLN A CA 1
ATOM 2445 C C . GLN A 1 288 ? 1.053 12.628 -16.293 1.00 88.38 288 GLN A C 1
ATOM 2447 O O . GLN A 1 288 ? 0.667 13.690 -15.804 1.00 88.38 288 GLN A O 1
ATOM 2452 N N . LYS A 1 289 ? 0.227 11.812 -16.958 1.00 85.88 289 LYS A N 1
ATOM 2453 C CA . LYS A 1 289 ? -1.196 12.115 -17.202 1.00 85.88 289 LYS A CA 1
ATOM 2454 C C . LYS A 1 289 ? -2.056 11.996 -15.950 1.00 85.88 289 LYS A C 1
ATOM 2456 O O . LYS A 1 289 ? -3.160 12.535 -15.889 1.00 85.88 289 LYS A O 1
ATOM 2461 N N . SER A 1 290 ? -1.589 11.236 -14.971 1.00 77.31 290 SER A N 1
ATOM 2462 C CA . SER A 1 290 ? -2.399 10.893 -13.821 1.00 77.31 290 SER A CA 1
ATOM 2463 C C . SER A 1 290 ? -2.479 12.044 -12.826 1.00 77.31 290 SER A C 1
ATOM 2465 O O . SER A 1 290 ? -1.478 12.546 -12.317 1.00 77.31 290 SER A O 1
ATOM 2467 N N . GLN A 1 291 ? -3.705 12.430 -12.485 1.00 64.19 291 GLN A N 1
ATOM 2468 C CA . GLN A 1 291 ? -3.959 13.315 -11.358 1.00 64.19 291 GLN A CA 1
ATOM 2469 C C . GLN A 1 291 ? -4.009 12.470 -10.078 1.00 64.19 291 GLN A C 1
ATOM 2471 O O . GLN A 1 291 ? -5.084 12.058 -9.653 1.00 64.19 291 GLN A O 1
ATOM 2476 N N . HIS A 1 292 ? -2.868 12.196 -9.432 1.00 59.38 292 HIS A N 1
ATOM 2477 C CA . HIS A 1 292 ? -2.856 11.562 -8.099 1.00 59.38 292 HIS A CA 1
ATOM 2478 C C . HIS A 1 292 ? -3.162 12.564 -6.985 1.00 59.38 292 HIS A C 1
ATOM 2480 O O . HIS A 1 292 ? -2.540 12.530 -5.920 1.00 59.38 292 HIS A O 1
ATOM 2486 N N . LEU A 1 293 ? -4.136 13.453 -7.197 1.00 48.75 293 LEU A N 1
ATOM 2487 C CA . LEU A 1 293 ? -4.763 14.103 -6.058 1.00 48.75 293 LEU A CA 1
ATOM 2488 C C . LEU A 1 293 ? -5.368 12.966 -5.251 1.00 48.75 293 LEU A C 1
ATOM 2490 O O . LEU A 1 293 ? -6.297 12.305 -5.704 1.00 48.75 293 LEU A O 1
ATOM 2494 N N . VAL A 1 294 ? -4.742 12.677 -4.115 1.00 46.22 294 VAL A N 1
ATOM 2495 C CA . VAL A 1 294 ? -5.151 11.661 -3.156 1.00 46.22 294 VAL A CA 1
ATOM 2496 C C . VAL A 1 294 ? -6.598 11.983 -2.780 1.00 46.22 294 VAL A C 1
ATOM 2498 O O . VAL A 1 294 ? -6.848 12.766 -1.873 1.00 46.22 294 VAL A O 1
ATOM 2501 N N . GLN A 1 295 ? -7.565 11.432 -3.519 1.00 36.16 295 GLN A N 1
ATOM 2502 C CA . GLN A 1 295 ? -9.000 11.516 -3.235 1.00 36.16 295 GLN A CA 1
ATOM 2503 C C . GLN A 1 295 ? -9.358 10.537 -2.107 1.00 36.16 295 GLN A C 1
ATOM 2505 O O . GLN A 1 295 ? -10.338 9.798 -2.172 1.00 36.16 295 GLN A O 1
ATOM 2510 N N . THR A 1 296 ? -8.522 10.506 -1.070 1.00 41.19 296 THR A N 1
ATOM 2511 C CA . THR A 1 296 ? -8.948 10.096 0.263 1.00 41.19 296 THR A CA 1
ATOM 2512 C C . THR A 1 296 ? -8.938 11.353 1.097 1.00 41.19 296 THR A C 1
ATOM 2514 O O . THR A 1 296 ? -7.839 11.763 1.521 1.00 41.19 296 THR A O 1
#

Radius of gyration: 19.68 Å; chains: 1; bounding box: 44×49×53 Å

Organism: NCBI:txid392033

Secondary structure (DSSP, 8-state):
------EEEEEEEEEETTEEEEEEEETT-SS-EEEEEESS-S--SS--HHHHHHHHHHHHHHHHH-GGGTTT-EEEEEES--SSTT--S--EEEE--HHHHHHHHHHHHHHHTTSTTSHHHHHHHHHTTTHHHHHHHHHHHHHHHHHHHHHHHHT-S------GGGG--SSEEEEEBTTSSEEEEEESSS---HHHHHHHHHHHHHHHHHHHHHH-GGGTT--EEEEEEEEEEETTEEEEPPEEEEEEETTTTEEEEEEESEEEEE-HHHHHHHS-GGGHHHHHHHHHH-------